Protein AF-A0A1H0PAF2-F1 (afdb_monomer_lite)

Radius of gyration: 27.68 Å; chains: 1; bounding box: 82×43×54 Å

Sequence (206 aa):
MGILNKLFGRKPPPSKRYEEGCIKCGELSFTYDEYHKEYYCNDCGWVVNEKPIGKIEITEKYCEAEAEESENTDSLVPSLGEIQEIVKAYGYCMEQEIPNPSCIADSSQLPYPKATIKAALLVALKLEEDEQMKNALKLGYISLADWQDGVGPTPYGVDTTKINLNGDIQEAVKTITDQMQGDKDWLTIAKAESEQLRQDLINAGL

Secondary structure (DSSP, 8-state):
--S-SSSS--PPPP----SSS-TTT---EEEEETTTTEEEETTT--EESSPPSSS-EEEE-------------------HHHHHHHHHHHHHHHHTT-SPTTEEEEGGGSSS-HHHHHHHHHHHHHH---HHHHHHHHHHHHHGGGEETT--SSPEE--TTT--TTS-HHHHHHHHHHHT--SS-HHHHHHHHHHHHHHHHHHTT-

Structure (mmCIF, N/CA/C/O backbone):
data_AF-A0A1H0PAF2-F1
#
_entry.id   AF-A0A1H0PAF2-F1
#
loop_
_atom_site.group_PDB
_atom_site.id
_atom_site.type_symbol
_atom_site.label_atom_id
_atom_site.label_alt_id
_atom_site.label_comp_id
_atom_site.label_asym_id
_atom_site.label_entity_id
_atom_site.label_seq_id
_atom_site.pdbx_PDB_ins_code
_atom_site.Cartn_x
_atom_site.Cartn_y
_atom_site.Cartn_z
_atom_site.occupancy
_atom_site.B_iso_or_equiv
_atom_site.auth_seq_id
_atom_site.auth_comp_id
_atom_site.auth_asym_id
_atom_site.auth_atom_id
_atom_site.pdbx_PDB_model_num
ATOM 1 N N . MET A 1 1 ? -37.051 18.461 -18.878 1.00 41.50 1 MET A N 1
ATOM 2 C CA . MET A 1 1 ? -36.931 18.808 -17.445 1.00 41.50 1 MET A CA 1
ATOM 3 C C . MET A 1 1 ? -37.287 17.570 -16.638 1.00 41.50 1 MET A C 1
ATOM 5 O O . MET A 1 1 ? -38.385 17.057 -16.804 1.00 41.50 1 MET A O 1
ATOM 9 N N . GLY A 1 2 ? -36.297 17.015 -15.934 1.00 35.34 2 GLY A N 1
ATOM 10 C CA . GLY A 1 2 ? -36.263 15.627 -15.464 1.00 35.34 2 GLY A CA 1
ATOM 11 C C . GLY A 1 2 ? -37.045 15.336 -14.179 1.00 35.34 2 GLY A C 1
ATOM 12 O O . GLY A 1 2 ? -37.300 16.204 -13.349 1.00 35.34 2 GLY A O 1
ATOM 13 N N . ILE A 1 3 ? -37.403 14.062 -14.054 1.00 46.09 3 ILE A N 1
ATOM 14 C CA . ILE A 1 3 ? -38.280 13.412 -13.078 1.00 46.09 3 ILE A CA 1
ATOM 15 C C . ILE A 1 3 ? -37.530 13.216 -11.743 1.00 46.09 3 ILE A C 1
ATOM 17 O O . ILE A 1 3 ? -37.167 12.100 -11.395 1.00 46.09 3 ILE A O 1
ATOM 21 N N . LEU A 1 4 ? -37.247 14.294 -11.000 1.00 39.81 4 LEU A N 1
ATOM 22 C CA . LEU A 1 4 ? -36.497 14.208 -9.727 1.00 39.81 4 LEU A CA 1
ATOM 23 C C . LEU A 1 4 ? -37.105 14.997 -8.551 1.00 39.81 4 LEU A C 1
ATOM 25 O O . LEU A 1 4 ? -36.432 15.230 -7.558 1.00 39.81 4 LEU A O 1
ATOM 29 N N . ASN A 1 5 ? -38.393 15.356 -8.605 1.00 36.19 5 ASN A N 1
ATOM 30 C CA . ASN A 1 5 ? -39.048 16.147 -7.544 1.00 36.19 5 ASN A CA 1
ATOM 31 C C . ASN A 1 5 ? -40.131 15.402 -6.734 1.00 36.19 5 ASN A C 1
ATOM 33 O O . ASN A 1 5 ? -41.034 16.035 -6.192 1.00 36.19 5 ASN A O 1
ATOM 37 N N . LYS A 1 6 ? -40.081 14.063 -6.628 1.00 44.75 6 LYS A N 1
ATOM 38 C CA . LYS A 1 6 ? -41.121 13.286 -5.909 1.00 44.75 6 LYS A CA 1
ATOM 39 C C . LYS A 1 6 ? -40.660 12.309 -4.816 1.00 44.75 6 LYS A C 1
ATOM 41 O O . LYS A 1 6 ? -41.520 11.632 -4.266 1.00 44.75 6 LYS A O 1
ATOM 46 N N . LEU A 1 7 ? -39.378 12.252 -4.435 1.00 43.66 7 LEU A N 1
ATOM 47 C CA . LEU A 1 7 ? -38.914 11.258 -3.442 1.00 43.66 7 LEU A CA 1
ATOM 48 C C . LEU A 1 7 ? -38.489 11.801 -2.067 1.00 43.66 7 LEU A C 1
ATOM 50 O O . LEU A 1 7 ? -38.386 11.013 -1.135 1.00 43.66 7 LEU A O 1
ATOM 54 N N . PHE A 1 8 ? -38.357 13.117 -1.870 1.00 48.88 8 PHE A N 1
ATOM 55 C CA . PHE A 1 8 ? -37.900 13.675 -0.582 1.00 48.88 8 PHE A CA 1
ATOM 56 C C . PHE A 1 8 ? -38.867 14.701 0.007 1.00 48.88 8 PHE A C 1
ATOM 58 O O . PHE A 1 8 ? -38.514 15.835 0.310 1.00 48.88 8 PHE A O 1
ATOM 65 N N . GLY A 1 9 ? -40.124 14.286 0.161 1.00 46.00 9 GLY A N 1
ATOM 66 C CA . GLY A 1 9 ? -41.187 15.102 0.743 1.00 46.00 9 GLY A CA 1
ATOM 67 C C . GLY A 1 9 ? -41.960 14.390 1.846 1.00 46.00 9 GLY A C 1
ATOM 68 O O . GLY A 1 9 ? -43.187 14.411 1.819 1.00 46.00 9 GLY A O 1
ATOM 69 N N . ARG A 1 10 ? -41.291 13.750 2.814 1.00 41.44 10 ARG A N 1
ATOM 70 C CA . ARG A 1 10 ? -41.948 13.390 4.082 1.00 41.44 10 ARG A CA 1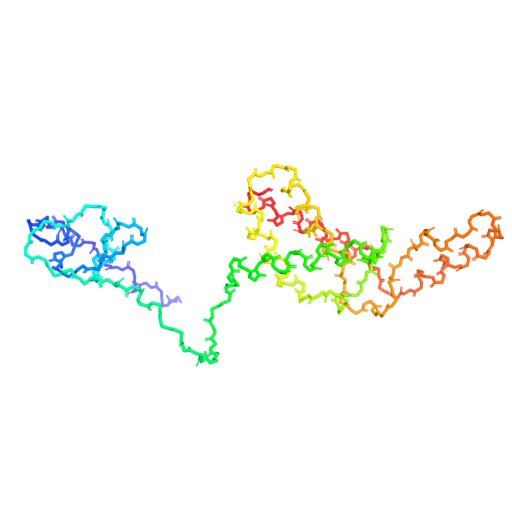
ATOM 71 C C . ARG A 1 10 ? -41.625 14.468 5.109 1.00 41.44 10 ARG A C 1
ATOM 73 O O . ARG A 1 10 ? -40.531 14.503 5.658 1.00 41.44 10 ARG A O 1
ATOM 80 N N . LYS A 1 11 ? -42.583 15.371 5.340 1.00 43.00 11 LYS A N 1
ATOM 81 C CA . LYS A 1 11 ? -42.575 16.223 6.537 1.00 43.00 11 LYS A CA 1
ATOM 82 C C . LYS A 1 11 ? -42.487 15.301 7.763 1.00 43.00 11 LYS A C 1
ATOM 84 O O . LYS A 1 11 ? -43.253 14.334 7.802 1.00 43.00 11 LYS A O 1
ATOM 89 N N . PRO A 1 12 ? -41.601 15.563 8.736 1.00 44.03 12 PRO A N 1
ATOM 90 C CA . PRO A 1 12 ? -41.589 14.788 9.966 1.00 44.03 12 PRO A CA 1
ATOM 91 C C . PRO A 1 12 ? -42.951 14.947 10.663 1.00 44.03 12 PRO A C 1
ATOM 93 O O . PRO A 1 12 ? -43.461 16.072 10.744 1.00 44.03 12 PRO A O 1
ATOM 96 N N . PRO A 1 13 ? -43.584 13.854 11.123 1.00 50.59 13 PRO A N 1
ATOM 97 C CA . PRO A 1 13 ? -44.779 13.961 11.943 1.00 50.59 13 PRO A CA 1
ATOM 98 C C . PRO A 1 13 ? -44.443 14.684 13.260 1.00 50.59 13 PRO A C 1
ATOM 100 O O . PRO A 1 13 ? -43.298 14.632 13.719 1.00 50.59 13 PRO A O 1
ATOM 103 N N . PRO A 1 14 ? -45.413 15.384 13.875 1.00 48.09 14 PRO A N 1
ATOM 104 C CA . PRO A 1 14 ? -45.197 16.058 15.149 1.00 48.09 14 PRO A CA 1
ATOM 105 C C . PRO A 1 14 ? -44.754 15.048 16.213 1.00 48.09 14 PRO A C 1
ATOM 107 O O . PRO A 1 14 ? -45.330 13.965 16.321 1.00 48.09 14 PRO A O 1
ATOM 110 N N . SER A 1 15 ? -43.724 15.416 16.981 1.00 53.12 15 SER A N 1
ATOM 111 C CA . SER A 1 15 ? -43.085 14.583 18.001 1.00 53.12 15 SER A CA 1
ATOM 112 C C . SER A 1 15 ? -44.071 14.225 19.115 1.00 53.12 15 SER A C 1
ATOM 114 O O . SER A 1 15 ? -44.194 14.942 20.112 1.00 53.12 15 SER A O 1
ATOM 116 N N . LYS A 1 16 ? -44.788 13.114 18.960 1.00 57.53 16 LYS A N 1
ATOM 117 C CA . LYS A 1 16 ? -45.421 12.453 20.095 1.00 57.53 16 LYS A CA 1
ATOM 118 C C . LYS A 1 16 ? -44.291 11.857 20.926 1.00 57.53 16 LYS A C 1
ATOM 120 O O . LYS A 1 16 ? -43.566 10.999 20.442 1.00 57.53 16 LYS A O 1
ATOM 125 N N . ARG A 1 17 ? -44.095 12.370 22.141 1.00 55.97 17 ARG A N 1
ATOM 126 C CA . ARG A 1 17 ? -43.271 11.684 23.138 1.00 55.97 17 ARG A CA 1
ATOM 127 C C . ARG A 1 17 ? -44.116 10.537 23.670 1.00 55.97 17 ARG A C 1
ATOM 129 O O . ARG A 1 17 ? -45.190 10.784 24.211 1.00 55.97 17 ARG A O 1
ATOM 136 N N . TYR A 1 18 ? -43.667 9.316 23.435 1.00 63.38 18 TYR A N 1
ATOM 137 C CA . TYR A 1 18 ? -44.298 8.122 23.976 1.00 63.38 18 TYR A CA 1
ATOM 138 C C . TYR A 1 18 ? -43.794 7.914 25.408 1.00 63.38 18 TYR A C 1
ATOM 140 O O . TYR A 1 18 ? -42.616 8.136 25.682 1.00 63.38 18 TYR A O 1
ATOM 148 N N . GLU A 1 19 ? -44.699 7.573 26.325 1.00 64.88 19 GLU A N 1
ATOM 149 C CA . GLU A 1 19 ? -44.360 7.321 27.736 1.00 64.88 19 GLU A CA 1
ATOM 150 C C . GLU A 1 19 ? -43.722 5.935 27.937 1.00 64.88 19 GLU A C 1
ATOM 152 O O . GLU A 1 19 ? -43.023 5.715 28.922 1.00 64.88 19 GLU A O 1
ATOM 157 N N . GLU A 1 20 ? -43.916 5.031 26.973 1.00 72.12 20 GLU A N 1
ATOM 158 C CA . GLU A 1 20 ? -43.334 3.691 26.920 1.00 72.12 20 GLU A CA 1
ATOM 159 C C . GLU A 1 20 ? -42.783 3.425 25.508 1.00 72.12 20 GLU A C 1
ATOM 161 O O . GLU A 1 20 ? -43.325 3.931 24.520 1.00 72.12 20 GLU A O 1
ATOM 166 N N . GLY A 1 21 ? -41.711 2.634 25.408 1.00 77.19 21 GLY A N 1
ATOM 167 C CA . GLY A 1 21 ? -41.104 2.267 24.124 1.00 77.19 21 GLY A CA 1
ATOM 168 C C . GLY A 1 21 ? -40.128 3.297 23.559 1.00 77.19 21 GLY A C 1
ATOM 169 O O . GLY A 1 21 ? -39.559 4.133 24.263 1.00 77.19 21 GLY A O 1
ATOM 170 N N . CYS A 1 22 ? -39.887 3.221 22.253 1.00 80.62 22 CYS A N 1
ATOM 171 C CA . CYS A 1 22 ? -38.972 4.115 21.562 1.00 80.62 22 CYS A CA 1
ATOM 172 C C . CYS A 1 22 ? -39.504 5.549 21.532 1.00 80.62 22 CYS A C 1
ATOM 174 O O . CYS A 1 22 ? -40.560 5.828 20.972 1.00 80.62 22 CYS A O 1
ATOM 176 N N . ILE A 1 23 ? -38.718 6.504 22.035 1.00 81.12 23 ILE A N 1
ATOM 177 C CA . ILE A 1 23 ? -39.113 7.922 22.066 1.00 81.12 23 ILE A CA 1
ATOM 178 C C . ILE A 1 23 ? -39.348 8.475 20.650 1.00 81.12 23 ILE A C 1
ATOM 180 O O . ILE A 1 23 ? -40.117 9.421 20.474 1.00 81.12 23 ILE A O 1
ATOM 184 N N . LYS A 1 24 ? -38.699 7.894 19.631 1.00 79.19 24 LYS A N 1
ATOM 185 C CA . LYS A 1 24 ? -38.816 8.348 18.241 1.00 79.19 24 LYS A CA 1
ATOM 186 C C . LYS A 1 24 ? -40.014 7.763 17.498 1.00 79.19 24 LYS A C 1
ATOM 188 O O . LYS A 1 24 ? -40.682 8.514 16.790 1.00 79.19 24 LYS A O 1
ATOM 193 N N . CYS A 1 25 ? -40.277 6.464 17.624 1.00 81.38 25 CYS A N 1
ATOM 194 C CA . CYS A 1 25 ? -41.321 5.792 16.838 1.00 81.38 25 CYS A CA 1
ATOM 195 C C . CYS A 1 25 ? -42.423 5.119 17.668 1.00 81.38 25 CYS A C 1
ATOM 197 O O . CYS A 1 25 ? -43.462 4.786 17.110 1.00 81.38 25 CYS A O 1
ATOM 199 N N . GLY A 1 26 ? -42.246 4.986 18.982 1.00 80.31 26 GLY A N 1
ATOM 200 C CA . GLY A 1 26 ? -43.191 4.326 19.889 1.00 80.31 26 GLY A CA 1
ATOM 201 C C . GLY A 1 26 ? -43.090 2.800 19.901 1.00 80.31 26 GLY A C 1
ATOM 202 O O . GLY A 1 26 ? -43.867 2.152 20.591 1.00 80.31 26 GLY A O 1
ATOM 203 N N . GLU A 1 27 ? -42.146 2.228 19.153 1.00 83.62 27 GLU A N 1
ATOM 204 C CA . GLU A 1 27 ? -41.940 0.783 19.070 1.00 83.62 27 GLU A CA 1
ATOM 205 C C . GLU A 1 27 ? -41.490 0.198 20.416 1.00 83.62 27 GLU A C 1
ATOM 207 O O . GLU A 1 27 ? -40.671 0.794 21.122 1.00 83.62 27 GLU A O 1
ATOM 212 N N . LEU A 1 28 ? -42.021 -0.974 20.766 1.00 84.62 28 LEU A N 1
ATOM 213 C CA . LEU A 1 28 ? -41.732 -1.656 22.031 1.00 84.62 28 LEU A CA 1
ATOM 214 C C . LEU A 1 28 ? -40.631 -2.713 21.897 1.00 84.62 28 LEU A C 1
ATOM 216 O O . LEU A 1 28 ? -40.194 -3.255 22.908 1.00 84.62 28 LEU A O 1
ATOM 220 N N . SER A 1 29 ? -40.181 -3.003 20.677 1.00 84.19 29 SER A N 1
ATOM 221 C CA . SER A 1 29 ? -39.148 -3.997 20.409 1.00 84.19 29 SER A CA 1
ATOM 222 C C . SER A 1 29 ? -37.752 -3.376 20.316 1.00 84.19 29 SER A C 1
ATOM 224 O O . SER A 1 29 ? -37.488 -2.434 19.556 1.00 84.19 29 SER A O 1
ATOM 226 N N . PHE A 1 30 ? -36.844 -3.926 21.115 1.00 88.00 30 PHE A N 1
ATOM 227 C CA . PHE A 1 30 ? -35.449 -3.520 21.173 1.00 88.00 30 PHE A CA 1
ATOM 228 C C . PHE A 1 30 ? -34.527 -4.734 21.089 1.00 88.00 30 PHE A C 1
ATOM 230 O O . PHE A 1 30 ? -34.842 -5.818 21.579 1.00 88.00 30 PHE A O 1
ATOM 237 N N . THR A 1 31 ? -33.355 -4.533 20.503 1.00 87.00 31 THR A N 1
ATOM 238 C CA . THR A 1 31 ? -32.243 -5.482 20.582 1.00 87.00 31 THR A CA 1
ATOM 239 C C . THR A 1 31 ? -31.197 -4.913 21.523 1.00 87.00 31 THR A C 1
ATOM 241 O O . THR A 1 31 ? -30.836 -3.742 21.393 1.00 87.00 31 THR A O 1
ATOM 244 N N . TYR A 1 32 ? -30.731 -5.716 22.476 1.00 87.12 32 TYR A N 1
ATOM 245 C CA . TYR A 1 32 ? -29.593 -5.350 23.315 1.00 87.12 32 TYR A CA 1
ATOM 246 C C . TYR A 1 3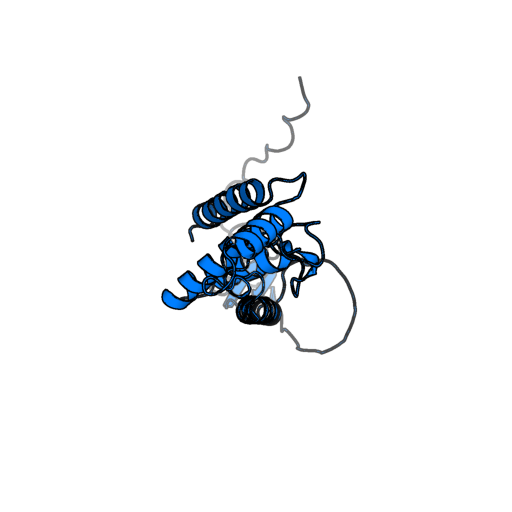2 ? -28.307 -5.897 22.697 1.00 87.12 32 TYR A C 1
ATOM 248 O O . TYR A 1 32 ? -28.212 -7.096 22.427 1.00 87.12 32 TYR A O 1
ATOM 256 N N . ASP A 1 33 ? -27.340 -5.013 22.468 1.00 80.94 33 ASP A N 1
ATOM 257 C CA . ASP A 1 33 ? -25.976 -5.377 22.101 1.00 80.94 33 ASP A CA 1
ATOM 258 C C . ASP A 1 33 ? -25.124 -5.402 23.368 1.00 80.94 33 ASP A C 1
ATOM 260 O O . ASP A 1 33 ? -24.837 -4.365 23.973 1.00 80.94 33 ASP A O 1
ATOM 264 N N . GLU A 1 34 ? -24.715 -6.601 23.770 1.00 75.00 34 GLU A N 1
ATOM 265 C CA . GLU A 1 34 ? -23.860 -6.800 24.935 1.00 75.00 34 GLU A CA 1
ATOM 266 C C . GLU A 1 34 ? -22.451 -6.216 24.734 1.00 75.00 34 GLU A C 1
ATOM 268 O O . GLU A 1 34 ? -21.845 -5.732 25.693 1.00 75.00 34 GLU A O 1
ATOM 273 N N . TYR A 1 35 ? -21.945 -6.193 23.496 1.00 74.00 35 TYR A N 1
ATOM 274 C CA . TYR A 1 35 ? -20.605 -5.704 23.171 1.00 74.00 35 TYR A CA 1
ATOM 275 C C . TYR A 1 35 ? -20.503 -4.189 23.371 1.00 74.00 35 TYR A C 1
ATOM 277 O O . TYR A 1 35 ? -19.578 -3.706 24.027 1.00 74.00 35 TYR A O 1
ATOM 285 N N . HIS A 1 36 ? -21.483 -3.437 22.866 1.00 79.62 36 HIS A N 1
ATOM 286 C CA . HIS A 1 36 ? -21.532 -1.979 23.035 1.00 79.62 36 HIS A CA 1
ATOM 287 C C . HIS A 1 36 ? -22.260 -1.544 24.314 1.00 79.62 36 HIS A C 1
ATOM 289 O O . HIS A 1 36 ? -22.117 -0.401 24.745 1.00 79.62 36 HIS A O 1
ATOM 295 N N . LYS A 1 37 ? -22.986 -2.460 24.967 1.00 85.00 37 LYS A N 1
ATOM 296 C CA . LYS A 1 37 ? -23.885 -2.193 26.100 1.00 85.00 37 LYS A CA 1
ATOM 297 C C . LYS A 1 37 ? -24.980 -1.180 25.753 1.00 85.00 37 LYS A C 1
ATOM 299 O O . LYS A 1 37 ? -25.347 -0.347 26.582 1.00 85.00 37 LYS A O 1
ATOM 304 N N . GLU A 1 38 ? -25.525 -1.282 24.545 1.00 90.38 38 GLU A N 1
ATOM 305 C CA . GLU A 1 38 ? -26.519 -0.358 23.991 1.00 90.38 38 GLU A CA 1
ATOM 306 C C . GLU A 1 38 ? -27.796 -1.097 23.564 1.00 90.38 38 GLU A C 1
ATOM 308 O O . GLU A 1 38 ? -27.773 -2.280 23.223 1.00 90.38 38 GLU A O 1
ATOM 313 N N . TYR A 1 39 ? -28.929 -0.393 23.571 1.00 88.50 39 TYR A N 1
ATOM 314 C CA . TYR A 1 39 ? -30.218 -0.884 23.085 1.00 88.50 39 TYR A CA 1
ATOM 315 C C . TYR A 1 39 ? -30.586 -0.182 21.783 1.00 88.50 39 TYR A C 1
ATOM 317 O O . TYR A 1 39 ? -30.577 1.048 21.711 1.00 88.50 39 TYR A O 1
ATOM 325 N N . TYR A 1 40 ? -31.006 -0.959 20.790 1.00 89.88 40 TYR A N 1
ATOM 326 C CA . TYR A 1 40 ? -31.420 -0.476 19.477 1.00 89.88 40 TYR A CA 1
ATOM 327 C C . TYR A 1 40 ? -32.904 -0.732 19.296 1.00 89.88 40 TYR A C 1
ATOM 329 O O . TYR A 1 40 ? -33.367 -1.857 19.453 1.00 89.88 40 TYR A O 1
ATOM 337 N N . CYS A 1 41 ? -33.657 0.302 18.943 1.00 87.62 41 CYS A N 1
ATOM 338 C CA . CYS A 1 41 ? -35.039 0.133 18.518 1.00 87.62 41 CYS A CA 1
ATOM 339 C C . CYS A 1 41 ? -35.078 -0.592 17.165 1.00 87.62 41 CYS A C 1
ATOM 341 O O . CYS A 1 41 ? -34.498 -0.102 16.194 1.00 87.62 41 CYS A O 1
ATOM 343 N N . ASN A 1 42 ? -35.806 -1.707 17.084 1.00 85.38 42 ASN A N 1
ATOM 344 C CA . ASN A 1 42 ? -35.833 -2.553 15.886 1.00 85.38 42 ASN A CA 1
ATOM 345 C C . ASN A 1 42 ? -36.545 -1.910 14.681 1.00 85.38 42 ASN A C 1
ATOM 347 O O . ASN A 1 42 ? -36.329 -2.335 13.551 1.00 85.38 42 ASN A O 1
ATOM 351 N N . ASP A 1 43 ? -37.367 -0.880 14.903 1.00 85.00 43 ASP A N 1
ATOM 352 C CA . ASP A 1 43 ? -38.077 -0.168 13.832 1.00 85.00 43 ASP A CA 1
ATOM 353 C C . ASP A 1 43 ? -37.273 1.022 13.282 1.00 85.00 43 ASP A C 1
ATOM 355 O O . ASP A 1 43 ? -37.020 1.122 12.083 1.00 85.00 43 ASP A O 1
ATOM 359 N N . CYS A 1 44 ? -36.831 1.935 14.154 1.00 83.06 44 CYS A N 1
ATOM 360 C CA . CYS A 1 44 ? -36.207 3.191 13.714 1.00 83.06 44 CYS A CA 1
ATOM 361 C C . CYS A 1 44 ? -34.689 3.271 13.929 1.00 83.06 44 CYS A C 1
ATOM 363 O O . CYS A 1 44 ? -34.089 4.303 13.616 1.00 83.06 44 CYS A O 1
ATOM 365 N N . GLY A 1 45 ? -34.072 2.230 14.497 1.00 83.62 45 GLY A N 1
ATOM 366 C CA . GLY A 1 45 ? -32.631 2.176 14.759 1.00 83.62 45 GLY A CA 1
ATOM 367 C C . GLY A 1 45 ? -32.150 3.168 15.820 1.00 83.62 45 GLY A C 1
ATOM 368 O O . GLY A 1 45 ? -30.970 3.505 15.867 1.00 83.62 45 GLY A O 1
ATOM 369 N N . TRP A 1 46 ? -33.053 3.706 16.644 1.00 83.75 46 TRP A N 1
ATOM 370 C CA . TRP A 1 46 ? -32.664 4.616 17.717 1.00 83.75 46 TRP A CA 1
ATOM 371 C C . TRP A 1 46 ? -31.887 3.875 18.803 1.00 83.75 46 TRP A C 1
ATOM 373 O O . TRP A 1 46 ? -32.351 2.844 19.284 1.00 83.75 46 TRP A O 1
ATOM 383 N N . VAL A 1 47 ? -30.738 4.440 19.178 1.00 86.25 47 VAL A N 1
ATOM 384 C CA . VAL A 1 47 ? -29.800 3.862 20.142 1.00 86.25 47 VAL A CA 1
ATOM 385 C C . VAL A 1 47 ? -29.924 4.567 21.484 1.00 86.25 47 VAL A C 1
ATOM 387 O O . VAL A 1 47 ? -29.970 5.802 21.535 1.00 86.25 47 VAL A O 1
ATOM 390 N N . VAL A 1 48 ? -29.964 3.785 22.559 1.00 86.12 48 VAL A N 1
ATOM 391 C CA . VAL A 1 48 ? -29.897 4.275 23.937 1.00 86.12 48 VAL A CA 1
ATOM 392 C C . VAL A 1 48 ? -28.985 3.406 24.786 1.00 86.12 48 VAL A C 1
ATOM 394 O O . VAL A 1 48 ? -28.959 2.189 24.648 1.00 86.12 48 VAL A O 1
ATOM 397 N N . ASN A 1 49 ? -28.279 4.042 25.715 1.00 85.44 49 ASN A N 1
ATOM 398 C CA . ASN A 1 49 ? -27.309 3.364 26.582 1.00 85.44 49 ASN A CA 1
ATOM 399 C C . ASN A 1 49 ? -27.955 2.870 27.885 1.00 85.44 49 ASN A C 1
ATOM 401 O O . ASN A 1 49 ? -27.349 2.143 28.665 1.00 85.44 49 ASN A O 1
ATOM 405 N N . GLU A 1 50 ? -29.198 3.279 28.131 1.00 83.62 50 GLU A N 1
ATOM 406 C CA . GLU A 1 50 ? -29.997 2.862 29.273 1.00 83.62 50 GLU A CA 1
ATOM 407 C C . GLU A 1 50 ? -31.183 2.039 28.783 1.00 83.62 50 GLU A C 1
ATOM 409 O O . GLU A 1 50 ? -31.740 2.307 27.717 1.00 83.62 50 GLU A O 1
ATOM 414 N N . LYS A 1 51 ? -31.584 1.044 29.578 1.00 83.25 51 LYS A N 1
ATOM 415 C CA . LYS A 1 51 ? -32.730 0.194 29.257 1.00 83.25 51 LYS A CA 1
ATOM 416 C C . LYS A 1 51 ? -33.976 1.069 29.053 1.00 83.25 51 LYS A C 1
ATOM 418 O O . LYS A 1 51 ? -34.336 1.802 29.978 1.00 83.25 51 LYS A O 1
ATOM 423 N N . PRO A 1 52 ? -34.647 1.001 27.889 1.00 81.25 52 PRO A N 1
ATOM 424 C CA . PRO A 1 52 ? -35.820 1.825 27.651 1.00 81.25 52 PRO A CA 1
ATOM 425 C C . PRO A 1 52 ? -36.943 1.496 28.646 1.00 81.25 52 PRO A C 1
ATOM 427 O O . PRO A 1 52 ? -37.095 0.363 29.110 1.00 81.25 52 PRO A O 1
ATOM 430 N N . ILE A 1 53 ? -37.713 2.519 29.012 1.00 72.75 53 ILE A N 1
ATOM 431 C CA . ILE A 1 53 ? -38.749 2.434 30.045 1.00 72.75 53 ILE A CA 1
ATOM 432 C C . ILE A 1 53 ? -40.039 1.863 29.432 1.00 72.75 53 ILE A C 1
ATOM 434 O O . ILE A 1 53 ? -40.422 2.228 28.318 1.00 72.75 53 ILE A O 1
ATOM 438 N N . GLY A 1 54 ? -40.724 0.985 30.172 1.00 70.81 54 GLY A N 1
ATOM 439 C CA . GLY A 1 54 ? -42.039 0.440 29.809 1.00 70.81 54 GLY A CA 1
ATOM 440 C C . GLY A 1 54 ? -42.056 -1.079 29.624 1.00 70.81 54 GLY A C 1
ATOM 441 O O . GLY A 1 54 ? -41.080 -1.775 29.912 1.00 70.81 54 GLY A O 1
ATOM 442 N N . LYS A 1 55 ? -43.192 -1.609 29.154 1.00 74.00 55 LYS A N 1
ATOM 443 C CA . LYS A 1 55 ? -43.346 -3.029 28.791 1.00 74.00 55 LYS A CA 1
ATOM 444 C C . LYS A 1 55 ? -42.761 -3.279 27.402 1.00 74.00 55 LYS A C 1
ATOM 446 O O . LYS A 1 55 ? -43.494 -3.387 26.425 1.00 74.00 55 LYS A O 1
ATOM 451 N N . ILE A 1 56 ? -41.437 -3.315 27.333 1.00 74.62 56 ILE A N 1
ATOM 452 C CA . ILE A 1 56 ? -40.688 -3.537 26.095 1.00 74.62 56 ILE A CA 1
ATOM 453 C C . ILE A 1 56 ? -40.215 -4.986 25.977 1.00 74.62 56 ILE A C 1
ATOM 455 O O . ILE A 1 56 ? -39.918 -5.641 26.979 1.00 74.62 56 ILE A O 1
ATOM 459 N N . GLU A 1 57 ? -40.117 -5.466 24.744 1.00 80.12 57 GLU A N 1
ATOM 460 C CA . GLU A 1 57 ? -39.527 -6.758 24.409 1.00 80.12 57 GLU A CA 1
ATOM 461 C C . GLU A 1 57 ? -38.065 -6.532 24.029 1.00 80.12 57 GLU A C 1
ATOM 463 O O . GLU A 1 57 ? -37.768 -5.842 23.053 1.00 80.12 57 GLU A O 1
ATOM 468 N N . ILE A 1 58 ? -37.148 -7.084 24.824 1.00 77.12 58 ILE A N 1
ATOM 469 C CA . ILE A 1 58 ? -35.713 -7.029 24.546 1.00 77.12 58 ILE A CA 1
ATOM 470 C C . ILE A 1 58 ? -35.280 -8.408 24.085 1.00 77.12 58 ILE A C 1
ATOM 472 O O . ILE A 1 58 ? -35.416 -9.379 24.827 1.00 77.12 58 ILE A O 1
ATOM 476 N N . THR A 1 59 ? -34.749 -8.479 22.870 1.00 80.50 59 THR A N 1
ATOM 477 C CA . THR A 1 59 ? -34.056 -9.677 22.397 1.00 80.50 59 THR A CA 1
ATOM 478 C C . THR A 1 59 ? -32.574 -9.509 22.704 1.00 80.50 59 THR A C 1
ATOM 480 O O . THR A 1 59 ? -31.928 -8.591 22.193 1.00 80.50 59 THR A O 1
ATOM 483 N N . GLU A 1 60 ? -32.049 -10.356 23.583 1.00 71.12 60 GLU A N 1
ATOM 484 C CA . GLU A 1 60 ? -30.618 -10.431 23.866 1.00 71.12 60 GLU A CA 1
ATOM 485 C C . GLU A 1 60 ? -29.966 -11.248 22.754 1.00 71.12 60 GLU A C 1
ATOM 487 O O . GLU A 1 60 ? -30.284 -12.423 22.553 1.00 71.12 60 GLU A O 1
ATOM 492 N N . LYS A 1 61 ? -29.090 -10.609 21.976 1.00 63.41 61 LYS A N 1
ATOM 493 C CA . LYS A 1 61 ? -28.328 -11.309 20.947 1.00 63.41 61 LYS A CA 1
ATOM 494 C C . LYS A 1 61 ? -27.081 -11.899 21.597 1.00 63.41 61 LYS A C 1
ATOM 496 O O . LYS A 1 61 ? -26.023 -11.280 21.588 1.00 63.41 61 LYS A O 1
ATOM 501 N N . TYR A 1 62 ? -27.222 -13.092 22.165 1.00 47.62 62 TYR A N 1
ATOM 502 C CA . TYR A 1 62 ? -26.075 -13.875 22.610 1.00 47.62 62 TYR A CA 1
ATOM 503 C C . TYR A 1 62 ? -25.312 -14.381 21.385 1.00 47.62 62 TYR A C 1
ATOM 505 O O . TYR A 1 62 ? -25.844 -15.129 20.565 1.00 47.62 62 TYR A O 1
ATOM 513 N N . CYS A 1 63 ? -24.067 -13.934 21.236 1.00 40.66 63 CYS A N 1
ATOM 514 C CA . CYS A 1 63 ? -23.135 -14.498 20.269 1.00 40.66 63 CYS A CA 1
ATOM 515 C C . CYS A 1 63 ? -22.663 -15.856 20.801 1.00 40.66 63 CYS A C 1
ATOM 517 O O . CYS A 1 63 ? -21.639 -15.942 21.477 1.00 40.66 63 CYS A O 1
ATOM 519 N N . GLU A 1 64 ? -23.425 -16.914 20.534 1.00 40.84 64 GLU A N 1
ATOM 520 C CA . GLU A 1 64 ? -22.924 -18.276 20.697 1.00 40.84 64 GLU A CA 1
ATOM 521 C C . GLU A 1 64 ? -21.829 -18.503 19.650 1.00 40.84 64 GLU A C 1
ATOM 523 O O . GLU A 1 64 ? -22.050 -18.441 18.440 1.00 40.84 64 GLU A O 1
ATOM 528 N N . ALA A 1 65 ? -20.606 -18.672 20.148 1.00 45.94 65 ALA A N 1
ATOM 529 C CA . ALA A 1 65 ? -19.461 -19.094 19.368 1.00 45.94 65 ALA A CA 1
ATOM 530 C C . ALA A 1 65 ? -19.645 -20.570 19.001 1.00 45.94 65 ALA A C 1
ATOM 532 O O . ALA A 1 65 ? -19.181 -21.452 19.720 1.00 45.94 65 ALA A O 1
ATOM 533 N N . GLU A 1 66 ? -20.321 -20.835 17.889 1.00 45.31 66 GLU A N 1
ATOM 534 C CA . GLU A 1 66 ? -20.305 -22.150 17.259 1.00 45.31 66 GLU A CA 1
ATOM 535 C C . GLU A 1 66 ? -19.522 -22.079 15.951 1.00 45.31 66 GLU A C 1
ATOM 537 O O . GLU A 1 66 ? -19.821 -21.324 15.026 1.00 45.31 66 GLU A O 1
ATOM 542 N N . ALA A 1 67 ? -18.434 -22.844 15.954 1.00 47.34 67 ALA A N 1
ATOM 543 C CA . ALA A 1 67 ? -17.581 -23.103 14.821 1.00 47.34 67 ALA A CA 1
ATOM 544 C C . ALA A 1 67 ? -18.319 -24.015 13.842 1.00 47.34 67 ALA A C 1
ATOM 546 O O . ALA A 1 67 ? -18.421 -25.209 14.100 1.00 47.34 67 ALA A O 1
ATOM 547 N N . GLU A 1 68 ? -18.755 -23.479 12.707 1.00 44.66 68 GLU A N 1
ATOM 548 C CA . GLU A 1 68 ? -18.998 -24.282 11.512 1.00 44.66 68 GLU A CA 1
ATOM 549 C C . GLU A 1 68 ? -18.477 -23.546 10.275 1.00 44.66 68 GLU A C 1
ATOM 551 O O . GLU A 1 68 ? -18.858 -22.417 9.959 1.00 44.66 68 GLU A O 1
ATOM 556 N N . GLU A 1 69 ? -17.542 -24.220 9.609 1.00 55.25 69 GLU A N 1
ATOM 557 C CA . GLU A 1 69 ? -17.025 -23.912 8.285 1.00 55.25 69 GLU A CA 1
ATOM 558 C C . GLU A 1 69 ? -18.184 -23.770 7.290 1.00 55.25 69 GLU A C 1
ATOM 560 O O . GLU A 1 69 ? -18.921 -24.722 7.041 1.00 55.25 69 GLU A O 1
ATOM 565 N N . SER A 1 70 ? -18.320 -22.611 6.649 1.00 43.31 70 SER A N 1
ATOM 566 C CA . SER A 1 70 ? -18.898 -22.568 5.306 1.00 43.31 70 SER A CA 1
ATOM 567 C C . SER A 1 70 ? -18.371 -21.378 4.512 1.00 43.31 70 SER A C 1
ATOM 569 O O . SER A 1 70 ? -18.209 -20.262 5.002 1.00 43.31 70 SER A O 1
ATOM 571 N N . GLU A 1 71 ? -18.021 -21.700 3.276 1.00 46.47 71 GLU A N 1
ATOM 572 C CA . GLU A 1 71 ? -17.327 -20.894 2.290 1.00 46.47 71 GLU A CA 1
ATOM 573 C C . GLU A 1 71 ? -18.229 -19.800 1.683 1.00 46.47 71 GLU A C 1
ATOM 575 O O . GLU A 1 71 ? -19.373 -20.076 1.334 1.00 46.47 71 GLU A O 1
ATOM 580 N N . ASN A 1 72 ? -17.632 -18.621 1.429 1.00 47.00 72 ASN A N 1
ATOM 581 C CA . ASN A 1 72 ? -17.991 -17.595 0.422 1.00 47.00 72 ASN A CA 1
ATOM 582 C C . ASN A 1 72 ? -19.379 -16.912 0.506 1.00 47.00 72 ASN A C 1
ATOM 584 O O . ASN A 1 72 ? -20.416 -17.552 0.534 1.00 47.00 72 ASN A O 1
ATOM 588 N N . THR A 1 73 ? -19.544 -15.590 0.389 1.00 44.62 73 THR A N 1
ATOM 589 C CA . THR A 1 73 ? -18.698 -14.498 -0.132 1.00 44.62 73 THR A CA 1
ATOM 590 C C . THR A 1 73 ? -19.331 -13.165 0.296 1.00 44.62 73 THR A C 1
ATOM 592 O O . THR A 1 73 ? -20.548 -13.087 0.441 1.00 44.62 73 THR A O 1
ATOM 595 N N . ASP A 1 74 ? -18.504 -12.118 0.313 1.00 45.91 74 ASP A N 1
ATOM 596 C CA . ASP A 1 74 ? -18.858 -10.690 0.225 1.00 45.91 74 ASP A CA 1
ATOM 597 C C . ASP A 1 74 ? -19.009 -9.912 1.544 1.00 45.91 74 ASP A C 1
ATOM 599 O O . ASP A 1 74 ? -20.038 -9.317 1.858 1.00 45.91 74 ASP A O 1
ATOM 603 N N . SER A 1 75 ? -17.911 -9.842 2.301 1.00 42.78 75 SER A N 1
ATOM 604 C CA . SER A 1 75 ? -17.617 -8.644 3.087 1.00 42.78 75 SER A CA 1
ATOM 605 C C . SER A 1 75 ? -16.124 -8.340 2.986 1.00 42.78 75 SER A C 1
ATOM 607 O O . SER A 1 75 ? -15.279 -9.047 3.523 1.00 42.78 75 SER A O 1
ATOM 609 N N . LEU A 1 76 ? -15.812 -7.303 2.211 1.00 57.44 76 LEU A N 1
ATOM 610 C CA . LEU A 1 76 ? -14.485 -6.850 1.770 1.00 57.44 76 LEU A CA 1
ATOM 611 C C . LEU A 1 76 ? -13.608 -6.247 2.887 1.00 57.44 76 LEU A C 1
ATOM 613 O O . LEU A 1 76 ? -12.756 -5.398 2.619 1.00 57.44 76 LEU A O 1
ATOM 617 N N . VAL A 1 77 ? -13.822 -6.638 4.143 1.00 57.66 77 VAL A N 1
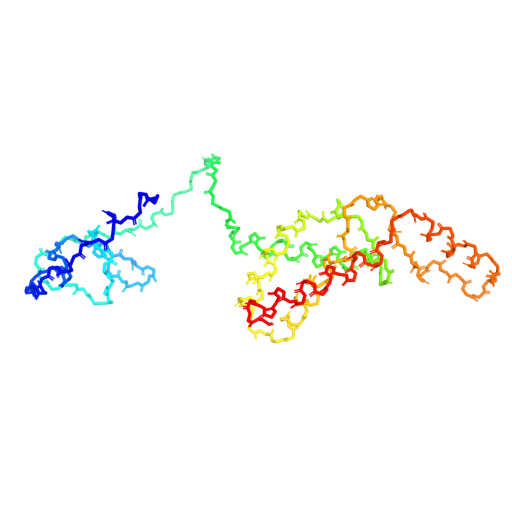ATOM 618 C CA . VAL A 1 77 ? -13.065 -6.116 5.283 1.00 57.66 77 VAL A CA 1
ATOM 619 C C . VAL A 1 77 ? -12.303 -7.271 5.929 1.00 57.66 77 VAL A C 1
ATOM 621 O O . VAL A 1 77 ? -12.924 -8.061 6.640 1.00 57.66 77 VAL A O 1
ATOM 624 N N . PRO A 1 78 ? -10.984 -7.393 5.682 1.00 67.00 78 PRO A N 1
ATOM 625 C CA . PRO A 1 78 ? -10.165 -8.379 6.371 1.00 67.00 78 PRO A CA 1
ATOM 626 C C . PRO A 1 78 ? -10.240 -8.146 7.883 1.00 67.00 78 PRO A C 1
ATOM 628 O O . PRO A 1 78 ? -10.251 -7.006 8.360 1.00 67.00 78 PRO A O 1
ATOM 631 N N . SER A 1 79 ? -10.311 -9.234 8.637 1.00 85.88 79 SER A N 1
ATOM 632 C CA . SER A 1 79 ? -10.231 -9.236 10.092 1.00 85.88 79 SER A CA 1
ATOM 633 C C . SER A 1 79 ? -8.918 -8.610 10.574 1.00 85.88 79 SER A C 1
ATOM 635 O O . SER A 1 79 ? -7.931 -8.513 9.841 1.00 85.88 79 SER A O 1
ATOM 637 N N . LEU A 1 80 ? -8.871 -8.201 11.846 1.00 85.06 80 LEU A N 1
ATOM 638 C CA . LEU A 1 80 ? -7.657 -7.615 12.421 1.00 85.06 80 LEU A CA 1
ATOM 639 C C . LEU A 1 80 ? -6.452 -8.571 12.347 1.00 85.06 80 LEU A C 1
ATOM 641 O O . LEU A 1 80 ? -5.331 -8.118 12.121 1.00 85.06 80 LEU A O 1
ATOM 645 N N . GLY A 1 81 ? -6.689 -9.878 12.502 1.00 87.25 81 GLY A N 1
ATOM 646 C CA . GLY A 1 81 ? -5.656 -10.903 12.346 1.00 87.25 81 GLY A CA 1
ATOM 647 C C . GLY A 1 81 ? -5.081 -10.917 10.929 1.00 87.25 81 GLY A C 1
ATOM 648 O O . GLY A 1 81 ? -3.870 -10.798 10.760 1.00 87.25 81 GLY A O 1
ATOM 649 N N . GLU A 1 82 ? -5.946 -10.938 9.915 1.00 90.19 82 GLU A N 1
ATOM 650 C CA . GLU A 1 82 ? -5.535 -10.911 8.505 1.00 90.19 82 GLU A CA 1
ATOM 651 C C . GLU A 1 82 ? -4.785 -9.620 8.150 1.00 90.19 82 GLU A C 1
ATOM 653 O O . GLU A 1 82 ? -3.772 -9.658 7.455 1.00 90.19 82 GLU A O 1
ATOM 658 N N . ILE A 1 83 ? -5.217 -8.468 8.673 1.00 92.06 83 ILE A N 1
ATOM 659 C CA . ILE A 1 83 ? -4.509 -7.193 8.479 1.00 92.06 83 ILE A CA 1
ATOM 660 C C . ILE A 1 83 ? -3.082 -7.280 9.024 1.00 92.06 83 ILE A C 1
ATOM 662 O O . ILE A 1 83 ? -2.137 -6.878 8.343 1.00 92.06 83 ILE A O 1
ATOM 666 N N . GLN A 1 84 ? -2.908 -7.818 10.233 1.00 91.75 84 GLN A N 1
ATOM 667 C CA . GLN A 1 84 ? -1.582 -7.986 10.825 1.00 91.75 84 GLN A CA 1
ATOM 668 C C . GLN A 1 84 ? -0.710 -8.940 10.006 1.00 91.75 84 GLN A C 1
ATOM 670 O O . GLN A 1 84 ? 0.481 -8.678 9.847 1.00 91.75 84 GLN A O 1
ATOM 675 N N . GLU A 1 85 ? -1.277 -10.024 9.479 1.00 94.75 85 GLU A N 1
ATOM 676 C CA . GLU A 1 85 ? -0.560 -10.966 8.617 1.00 94.75 85 GLU A CA 1
ATOM 677 C C . GLU A 1 85 ? -0.112 -10.316 7.306 1.00 94.75 85 GLU A C 1
ATOM 679 O O . GLU A 1 85 ? 1.055 -10.442 6.931 1.00 94.75 85 GLU A O 1
ATOM 684 N N . ILE A 1 86 ? -0.993 -9.556 6.650 1.00 94.88 86 ILE A N 1
ATOM 685 C CA . ILE A 1 86 ? -0.680 -8.835 5.409 1.00 94.88 86 ILE A CA 1
ATOM 686 C C . ILE A 1 86 ? 0.439 -7.816 5.643 1.00 94.88 86 ILE A C 1
ATOM 688 O O . ILE A 1 86 ? 1.413 -7.785 4.888 1.00 94.88 86 ILE A O 1
ATOM 692 N N . VAL A 1 87 ? 0.331 -6.999 6.696 1.00 94.56 87 VAL A N 1
ATOM 693 C CA . VAL A 1 87 ? 1.334 -5.971 7.016 1.00 94.56 87 VAL A CA 1
ATOM 694 C C . VAL A 1 87 ? 2.682 -6.604 7.361 1.00 94.56 87 VAL A C 1
ATOM 696 O O . VAL A 1 87 ? 3.708 -6.139 6.871 1.00 94.56 87 VAL A O 1
ATOM 699 N N . LYS A 1 88 ? 2.699 -7.692 8.143 1.00 93.69 88 LYS A N 1
ATOM 700 C CA . LYS A 1 88 ? 3.936 -8.420 8.476 1.00 93.69 88 LYS A CA 1
ATOM 701 C C . LYS A 1 88 ? 4.582 -9.048 7.246 1.00 93.69 88 LYS A C 1
ATOM 703 O O . LYS A 1 88 ? 5.790 -8.925 7.075 1.00 93.69 88 LYS A O 1
ATOM 708 N N . ALA A 1 89 ? 3.796 -9.697 6.388 1.00 93.81 89 ALA A N 1
ATOM 709 C CA . ALA A 1 89 ? 4.308 -10.299 5.162 1.00 93.81 89 ALA A CA 1
ATOM 710 C C . ALA A 1 89 ? 4.905 -9.241 4.227 1.00 93.81 89 ALA A C 1
ATOM 712 O O . ALA A 1 89 ? 5.968 -9.456 3.648 1.00 93.81 89 ALA A O 1
ATOM 713 N N . TYR A 1 90 ? 4.250 -8.083 4.109 1.00 94.25 90 TYR A N 1
ATOM 714 C CA . TYR A 1 90 ? 4.777 -6.967 3.335 1.00 94.25 90 TYR A CA 1
ATOM 715 C C . TYR A 1 90 ? 6.055 -6.384 3.951 1.00 94.25 90 TYR A C 1
ATOM 717 O O . TYR A 1 90 ? 7.031 -6.191 3.234 1.00 94.25 90 TYR A O 1
ATOM 725 N N . GLY A 1 91 ? 6.093 -6.180 5.272 1.00 91.94 91 GLY A N 1
ATOM 726 C CA . GLY A 1 91 ? 7.305 -5.742 5.970 1.00 91.94 91 GLY A CA 1
ATOM 727 C C . GLY A 1 91 ? 8.480 -6.692 5.730 1.00 91.94 91 GLY A C 1
ATOM 728 O O . GLY A 1 91 ? 9.561 -6.250 5.355 1.00 91.94 91 GLY A O 1
ATOM 729 N N . TYR A 1 92 ? 8.241 -8.003 5.822 1.00 90.44 92 TYR A N 1
ATOM 730 C CA . TYR A 1 92 ? 9.249 -9.013 5.498 1.00 90.44 92 TYR A CA 1
ATOM 731 C C . TYR A 1 92 ? 9.709 -8.926 4.037 1.00 90.44 92 TYR A C 1
ATOM 733 O O . TYR A 1 92 ? 10.901 -9.003 3.763 1.00 90.44 92 TYR A O 1
ATOM 741 N N . CYS A 1 93 ? 8.788 -8.717 3.094 1.00 88.94 93 CYS A N 1
ATOM 742 C CA . CYS A 1 93 ? 9.119 -8.534 1.681 1.00 88.94 93 CYS A CA 1
ATOM 743 C C . CYS A 1 93 ? 10.061 -7.335 1.461 1.00 88.94 93 CYS A C 1
ATOM 745 O O . CYS A 1 93 ? 11.050 -7.469 0.744 1.00 88.94 93 CYS A O 1
ATOM 747 N N . MET A 1 94 ? 9.816 -6.215 2.148 1.00 86.06 94 MET A N 1
ATOM 748 C CA . MET A 1 94 ? 10.686 -5.034 2.097 1.00 86.06 94 MET A CA 1
ATOM 749 C C . MET A 1 94 ? 12.066 -5.271 2.732 1.00 86.06 94 MET A C 1
ATOM 751 O O . MET A 1 94 ? 13.059 -4.709 2.274 1.00 86.06 94 MET A O 1
ATOM 755 N N . GLU A 1 95 ? 12.147 -6.087 3.786 1.00 84.88 95 GLU A N 1
ATOM 756 C CA . GLU A 1 95 ? 13.411 -6.420 4.459 1.00 84.88 95 GLU A CA 1
ATOM 757 C C . GLU A 1 95 ? 14.298 -7.367 3.636 1.00 84.88 95 GLU A C 1
ATOM 759 O O . GLU A 1 95 ? 15.519 -7.317 3.761 1.00 84.88 95 GLU A O 1
ATOM 764 N N . GLN A 1 96 ? 13.711 -8.206 2.774 1.00 77.56 96 GLN A N 1
ATOM 765 C CA . GLN A 1 96 ? 14.424 -9.178 1.930 1.00 77.56 96 GLN A CA 1
ATOM 766 C C . GLN A 1 96 ? 15.031 -8.566 0.645 1.00 77.56 96 GLN A C 1
ATOM 768 O O . GLN A 1 96 ? 15.268 -9.281 -0.326 1.00 77.56 96 GLN A O 1
ATOM 773 N N . GLU A 1 97 ? 15.323 -7.261 0.647 1.00 62.16 97 GLU A N 1
ATOM 774 C CA . GLU A 1 97 ? 16.063 -6.533 -0.406 1.00 62.16 97 GLU A CA 1
ATOM 775 C C . GLU A 1 97 ? 15.313 -6.298 -1.737 1.00 62.16 97 GLU A C 1
ATOM 777 O O . GLU A 1 97 ? 15.932 -6.006 -2.763 1.00 62.16 97 GLU A O 1
ATOM 782 N N . ILE A 1 98 ? 13.973 -6.371 -1.763 1.00 62.56 98 ILE A N 1
ATOM 783 C CA . ILE A 1 98 ? 13.189 -6.028 -2.963 1.00 62.56 98 ILE A CA 1
ATOM 784 C C . ILE A 1 98 ? 12.055 -5.044 -2.624 1.00 62.56 98 ILE A C 1
ATOM 786 O O . ILE A 1 98 ? 11.261 -5.325 -1.729 1.00 62.56 98 ILE A O 1
ATOM 790 N N . PRO A 1 99 ? 11.926 -3.929 -3.372 1.00 62.34 99 PRO A N 1
ATOM 791 C CA . PRO A 1 99 ? 12.923 -3.366 -4.278 1.00 62.34 99 PRO A CA 1
ATOM 792 C C . PRO A 1 99 ? 14.102 -2.776 -3.494 1.00 62.34 99 PRO A C 1
ATOM 794 O O . PRO A 1 99 ? 13.920 -2.112 -2.473 1.00 62.34 99 PRO A O 1
ATOM 797 N N . ASN A 1 100 ? 15.320 -2.958 -4.014 1.00 69.38 100 ASN A N 1
ATOM 798 C CA . ASN A 1 100 ? 16.481 -2.220 -3.524 1.00 69.38 100 ASN A CA 1
ATOM 799 C C . ASN A 1 100 ? 16.213 -0.708 -3.572 1.00 69.38 100 ASN A C 1
ATOM 801 O O . ASN A 1 100 ? 15.502 -0.242 -4.468 1.00 69.38 100 ASN A O 1
ATOM 805 N N . PRO A 1 101 ? 16.802 0.090 -2.662 1.00 65.31 101 PRO A N 1
ATOM 806 C CA . PRO A 1 101 ? 16.665 1.538 -2.712 1.00 65.31 101 PRO A CA 1
ATOM 807 C C . PRO A 1 101 ? 17.032 2.056 -4.108 1.00 65.31 101 PRO A C 1
ATOM 809 O O . PRO A 1 101 ? 18.140 1.816 -4.586 1.00 65.31 101 PRO A O 1
ATOM 812 N N . SER A 1 102 ? 16.129 2.807 -4.744 1.00 69.31 102 SER A N 1
ATOM 813 C CA . SER A 1 102 ? 16.246 3.305 -6.134 1.00 69.31 102 SER A CA 1
ATOM 814 C C . SER A 1 102 ? 15.917 2.301 -7.250 1.00 69.31 102 SER A C 1
ATOM 816 O O . SER A 1 102 ? 16.176 2.593 -8.421 1.00 69.31 102 SER A O 1
ATOM 818 N N . CYS A 1 103 ? 15.340 1.148 -6.917 1.00 81.81 103 CYS A N 1
ATOM 819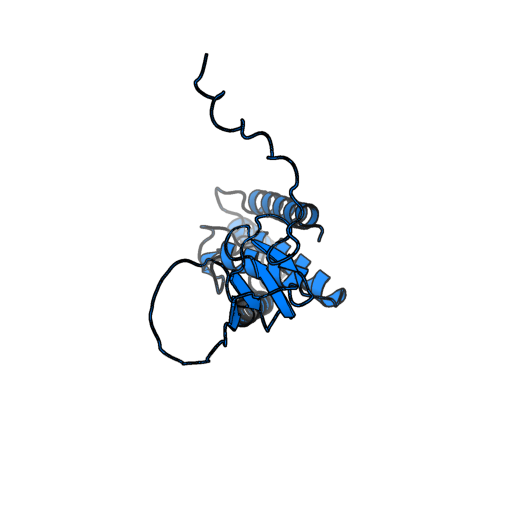 C CA . CYS A 1 103 ? 14.793 0.197 -7.880 1.00 81.81 103 CYS A CA 1
ATOM 820 C C . CYS A 1 103 ? 13.263 0.185 -7.831 1.00 81.81 103 CYS A C 1
ATOM 822 O O . CYS A 1 103 ? 12.646 0.535 -6.831 1.00 81.81 103 CYS A O 1
ATOM 824 N N . ILE A 1 104 ? 12.667 -0.252 -8.931 1.00 87.31 104 ILE A N 1
ATOM 825 C CA . ILE A 1 104 ? 11.239 -0.466 -9.098 1.00 87.31 104 ILE A CA 1
ATOM 826 C C . ILE A 1 104 ? 11.060 -1.947 -9.399 1.00 87.31 104 ILE A C 1
ATOM 828 O O . ILE A 1 104 ? 11.627 -2.460 -10.363 1.00 87.31 104 ILE A O 1
ATOM 832 N N . ALA A 1 105 ? 10.309 -2.645 -8.561 1.00 90.06 105 ALA A N 1
ATOM 833 C CA . ALA A 1 105 ? 10.021 -4.063 -8.713 1.00 90.06 105 ALA A CA 1
ATOM 834 C C . ALA A 1 105 ? 8.648 -4.276 -9.350 1.00 90.06 105 ALA A C 1
ATOM 836 O O . ALA A 1 105 ? 7.808 -3.376 -9.395 1.00 90.06 105 ALA A O 1
ATOM 837 N N . ASP A 1 106 ? 8.416 -5.488 -9.844 1.00 91.12 106 ASP A N 1
ATOM 838 C CA . ASP A 1 106 ? 7.104 -5.856 -10.357 1.00 91.12 106 ASP A CA 1
ATOM 839 C C . ASP A 1 106 ? 6.141 -6.184 -9.216 1.00 91.12 106 ASP A C 1
ATOM 841 O O . ASP A 1 106 ? 6.494 -6.902 -8.280 1.00 91.12 106 ASP A O 1
ATOM 845 N N . SER A 1 107 ? 4.911 -5.684 -9.301 1.00 92.75 107 SER A N 1
ATOM 846 C CA . SER A 1 107 ? 3.875 -5.906 -8.286 1.00 92.75 107 SER A CA 1
ATOM 847 C C . SER A 1 107 ? 3.532 -7.384 -8.064 1.00 92.75 107 SER A C 1
ATOM 849 O O . SER A 1 107 ? 3.076 -7.737 -6.978 1.00 92.75 107 SER A O 1
ATOM 851 N N . SER A 1 108 ? 3.776 -8.266 -9.042 1.00 90.56 108 SER A N 1
ATOM 852 C CA . SER A 1 108 ? 3.573 -9.716 -8.900 1.00 90.56 108 SER A CA 1
ATOM 853 C C . SER A 1 108 ? 4.515 -10.375 -7.891 1.00 90.56 108 SER A C 1
ATOM 855 O O . SER A 1 108 ? 4.273 -11.509 -7.485 1.00 90.56 108 SER A O 1
ATOM 857 N N . GLN A 1 109 ? 5.573 -9.675 -7.476 1.00 89.12 109 GLN A N 1
ATOM 858 C CA . GLN A 1 109 ? 6.513 -10.134 -6.454 1.00 89.12 109 GLN A CA 1
ATOM 859 C C . GLN A 1 109 ? 6.060 -9.777 -5.027 1.00 89.12 109 GLN A C 1
ATOM 861 O O . GLN A 1 109 ? 6.688 -10.211 -4.062 1.00 89.12 109 GLN A O 1
ATOM 866 N N . LEU A 1 110 ? 4.969 -9.016 -4.874 1.00 91.88 110 LEU A N 1
ATOM 867 C CA . LEU A 1 110 ? 4.372 -8.742 -3.571 1.00 91.88 110 LEU A CA 1
ATOM 868 C C . LEU A 1 110 ? 3.719 -10.007 -2.983 1.00 91.88 110 LEU A C 1
ATOM 870 O O . LEU A 1 110 ? 3.131 -10.802 -3.718 1.00 91.88 110 LEU A O 1
ATOM 874 N N . PRO A 1 111 ? 3.716 -10.164 -1.647 1.00 92.56 111 PRO A N 1
ATOM 875 C CA . PRO A 1 111 ? 3.070 -11.301 -0.986 1.00 92.56 111 PRO A CA 1
ATOM 876 C C . PRO A 1 111 ? 1.540 -11.291 -1.128 1.00 92.56 111 PRO A C 1
ATOM 878 O O . PRO A 1 111 ? 0.895 -12.326 -0.990 1.00 92.56 111 PRO A O 1
ATOM 881 N N . TYR A 1 112 ? 0.963 -10.120 -1.400 1.00 93.38 112 TYR A N 1
ATOM 882 C CA . TYR A 1 112 ? -0.467 -9.901 -1.587 1.00 93.38 112 TYR A CA 1
ATOM 883 C C . TYR A 1 112 ? -0.697 -8.863 -2.690 1.00 93.38 112 TYR A C 1
ATOM 885 O O . TYR A 1 112 ? 0.198 -8.060 -2.970 1.00 93.38 112 TYR A O 1
ATOM 893 N N . PRO A 1 113 ? -1.904 -8.797 -3.285 1.00 94.12 113 PRO A N 1
ATOM 894 C CA . PRO A 1 113 ? -2.234 -7.742 -4.232 1.00 94.12 113 PRO A CA 1
ATOM 895 C C . PRO A 1 113 ? -1.993 -6.353 -3.631 1.00 94.12 113 PRO A C 1
ATOM 897 O O . PRO A 1 113 ? -2.376 -6.079 -2.491 1.00 94.12 113 PRO A O 1
ATOM 900 N N . LYS A 1 114 ? -1.417 -5.445 -4.423 1.00 93.50 114 LYS A N 1
ATOM 901 C CA . LYS A 1 114 ? -1.063 -4.083 -3.991 1.00 93.50 114 LYS A CA 1
ATOM 902 C C . LYS A 1 114 ? -2.224 -3.346 -3.312 1.00 93.50 114 LYS A C 1
ATOM 904 O O . LYS A 1 114 ? -2.038 -2.717 -2.274 1.00 93.50 114 LYS A O 1
ATOM 909 N N . ALA A 1 115 ? -3.436 -3.465 -3.859 1.00 92.94 115 ALA A N 1
ATOM 910 C CA . ALA A 1 115 ? -4.644 -2.868 -3.285 1.00 92.94 115 ALA A CA 1
ATOM 911 C C . ALA A 1 115 ? -4.986 -3.427 -1.889 1.00 92.94 115 ALA A C 1
ATOM 913 O O . ALA A 1 115 ? -5.390 -2.670 -1.007 1.00 92.94 115 ALA A O 1
ATOM 914 N N . THR A 1 116 ? -4.775 -4.728 -1.673 1.00 93.44 116 THR A N 1
ATOM 915 C CA . THR A 1 116 ? -4.982 -5.401 -0.383 1.00 93.44 116 THR A CA 1
ATOM 916 C C . THR A 1 116 ? -3.985 -4.903 0.660 1.00 93.44 116 THR A C 1
ATOM 918 O O . THR A 1 116 ? -4.384 -4.542 1.766 1.00 93.44 116 THR A O 1
ATOM 921 N N . ILE A 1 117 ? -2.702 -4.794 0.296 1.00 95.00 117 ILE A N 1
ATOM 922 C CA . ILE A 1 117 ? -1.659 -4.253 1.183 1.00 95.00 117 ILE A CA 1
ATOM 923 C C . ILE A 1 117 ? -1.958 -2.791 1.529 1.00 95.00 117 ILE A C 1
ATOM 925 O O . ILE A 1 117 ? -1.902 -2.404 2.695 1.00 95.00 117 ILE A O 1
ATOM 929 N N . LYS A 1 118 ? -2.348 -1.988 0.531 1.00 94.56 118 LYS A N 1
ATOM 930 C CA . LYS A 1 118 ? -2.746 -0.585 0.707 1.00 94.56 118 LYS A CA 1
ATOM 931 C C . LYS A 1 118 ? -3.870 -0.447 1.740 1.00 94.56 118 LYS A C 1
ATOM 933 O O . LYS A 1 118 ? -3.766 0.366 2.657 1.00 94.56 118 LYS A O 1
ATOM 938 N N . ALA A 1 119 ? -4.925 -1.253 1.620 1.00 93.00 119 ALA A N 1
ATOM 939 C CA . ALA A 1 119 ? -6.043 -1.244 2.560 1.00 93.00 119 ALA A CA 1
ATOM 940 C C . ALA A 1 119 ? -5.615 -1.674 3.974 1.00 93.00 119 ALA A C 1
ATOM 942 O O . ALA A 1 119 ? -5.942 -0.988 4.942 1.00 93.00 119 ALA A O 1
ATOM 943 N N . ALA A 1 120 ? -4.838 -2.756 4.091 1.00 94.00 120 ALA A N 1
ATOM 944 C CA . ALA A 1 120 ? -4.344 -3.255 5.373 1.00 94.00 120 ALA A CA 1
ATOM 945 C C . ALA A 1 120 ? -3.470 -2.217 6.099 1.00 94.00 120 ALA A C 1
ATOM 947 O O . ALA A 1 120 ? -3.683 -1.953 7.282 1.00 94.00 120 ALA A O 1
ATOM 948 N N . LEU A 1 121 ? -2.550 -1.560 5.384 1.00 95.25 121 LEU A N 1
ATOM 949 C CA . LEU A 1 121 ? -1.699 -0.503 5.936 1.00 95.25 121 LEU A CA 1
ATOM 950 C C . LEU A 1 121 ? -2.506 0.710 6.411 1.00 95.25 121 LEU A C 1
ATOM 952 O O . LEU A 1 121 ? -2.204 1.252 7.469 1.00 95.25 121 LEU A O 1
ATOM 956 N N . LEU A 1 122 ? -3.550 1.126 5.683 1.00 93.88 122 LEU A N 1
ATOM 957 C CA . LEU A 1 122 ? -4.416 2.229 6.124 1.00 93.88 122 LEU A CA 1
ATOM 958 C C . LEU A 1 122 ? -5.182 1.895 7.402 1.00 93.88 122 LEU A C 1
ATOM 960 O O . LEU A 1 122 ? -5.364 2.772 8.245 1.00 93.88 122 LEU A O 1
ATOM 964 N N . VAL A 1 123 ? -5.654 0.655 7.549 1.00 93.12 123 VAL A N 1
ATOM 965 C CA . VAL A 1 123 ? -6.318 0.234 8.788 1.00 93.12 123 VAL A CA 1
ATOM 966 C C . VAL A 1 123 ? -5.305 0.161 9.927 1.00 93.12 123 VAL A C 1
ATOM 968 O O . VAL A 1 123 ? -5.562 0.728 10.985 1.00 93.12 123 VAL A O 1
ATOM 971 N N . ALA A 1 124 ? -4.133 -0.438 9.698 1.00 92.81 124 ALA A N 1
ATOM 972 C CA . ALA A 1 124 ? -3.060 -0.486 10.689 1.00 92.81 124 ALA A CA 1
ATOM 973 C C . ALA A 1 124 ? -2.649 0.922 11.155 1.00 92.81 124 ALA A C 1
ATOM 975 O O . ALA A 1 124 ? -2.568 1.166 12.351 1.00 92.81 124 ALA A O 1
ATOM 976 N N . LEU A 1 125 ? -2.502 1.881 10.235 1.00 94.62 125 LEU A N 1
ATOM 977 C CA . LEU A 1 125 ? -2.176 3.277 10.548 1.00 94.62 125 LEU A CA 1
ATOM 978 C C . LEU A 1 125 ? -3.211 3.979 11.434 1.00 94.62 125 LEU A C 1
ATOM 980 O O . LEU A 1 125 ? -2.846 4.853 12.217 1.00 94.62 125 LEU A O 1
ATOM 984 N N . LYS A 1 126 ? -4.494 3.630 11.296 1.00 92.06 126 LYS A N 1
ATOM 985 C CA . LYS A 1 126 ? -5.579 4.202 12.110 1.00 92.06 126 LYS A CA 1
ATOM 986 C C . LYS A 1 126 ? -5.660 3.597 13.507 1.00 92.06 126 LYS A C 1
ATOM 988 O O . LYS A 1 126 ? -6.197 4.242 14.400 1.00 92.06 126 LYS A O 1
ATOM 993 N N . LEU A 1 127 ? -5.202 2.357 13.658 1.00 90.88 127 LEU A N 1
ATOM 994 C CA . LEU A 1 127 ? -5.236 1.617 14.918 1.00 90.88 127 LEU A CA 1
ATOM 995 C C . LEU A 1 127 ? -3.948 1.768 15.725 1.00 90.88 127 LEU A C 1
ATOM 997 O O . LEU A 1 127 ? -3.973 1.585 16.936 1.00 90.88 127 LEU A O 1
ATOM 1001 N N . GLU A 1 128 ? -2.835 2.072 15.062 1.00 92.81 128 GLU A N 1
ATOM 1002 C CA . GLU A 1 128 ? -1.553 2.270 15.720 1.00 92.81 128 GLU A CA 1
ATOM 1003 C C . GLU A 1 128 ? -1.576 3.545 16.570 1.00 92.81 128 GLU A C 1
ATOM 1005 O O . GLU A 1 128 ? -2.102 4.578 16.154 1.00 92.81 128 GLU A O 1
ATOM 1010 N N . GLU A 1 129 ? -0.984 3.487 17.758 1.00 90.12 129 GLU A N 1
ATOM 1011 C CA . GLU A 1 129 ? -0.846 4.631 18.665 1.00 90.12 129 GLU A CA 1
ATOM 1012 C C . GLU A 1 129 ? 0.609 5.096 18.750 1.00 90.12 129 GLU A C 1
ATOM 1014 O O . GLU A 1 129 ? 0.860 6.288 18.940 1.00 90.12 129 GLU A O 1
ATOM 1019 N N . ASP A 1 130 ? 1.566 4.184 18.550 1.00 93.94 130 ASP A N 1
ATOM 1020 C CA . ASP A 1 130 ? 2.989 4.492 18.590 1.00 93.94 130 ASP A CA 1
ATOM 1021 C C . ASP A 1 130 ? 3.421 5.304 17.360 1.00 93.94 130 ASP A C 1
ATOM 1023 O O . ASP A 1 130 ? 3.348 4.859 16.213 1.00 93.94 130 ASP A O 1
ATOM 1027 N N . GLU A 1 131 ? 3.904 6.525 17.591 1.00 91.19 131 GLU A N 1
ATOM 1028 C CA . GLU A 1 131 ? 4.284 7.444 16.512 1.00 91.19 131 GLU A CA 1
ATOM 1029 C C . GLU A 1 131 ? 5.482 6.942 15.693 1.00 91.19 131 GLU A C 1
ATOM 1031 O O . GLU A 1 131 ? 5.580 7.223 14.495 1.00 91.19 131 GLU A O 1
ATOM 1036 N N . GLN A 1 132 ? 6.397 6.179 16.298 1.00 90.69 132 GLN A N 1
ATOM 1037 C CA . GLN A 1 132 ? 7.516 5.595 15.562 1.00 90.69 132 GLN A CA 1
ATOM 1038 C C . GLN A 1 132 ? 7.012 4.525 14.583 1.00 90.69 132 GLN A C 1
ATOM 1040 O O . GLN A 1 132 ? 7.382 4.551 13.405 1.00 90.69 132 GLN A O 1
ATOM 1045 N N . MET A 1 133 ? 6.121 3.644 15.033 1.00 90.25 133 MET A N 1
ATOM 1046 C CA . MET A 1 133 ? 5.498 2.616 14.207 1.00 90.25 133 MET A CA 1
ATOM 1047 C C . MET A 1 133 ? 4.586 3.220 13.136 1.00 90.25 133 MET A C 1
ATOM 1049 O O . MET A 1 133 ? 4.668 2.823 11.974 1.00 90.25 133 MET A O 1
ATOM 1053 N N . LYS A 1 134 ? 3.800 4.257 13.454 1.00 92.50 134 LYS A N 1
ATOM 1054 C CA . LYS A 1 134 ? 3.030 5.003 12.443 1.00 92.50 134 LYS A CA 1
ATOM 1055 C C . LYS A 1 134 ? 3.917 5.552 11.339 1.00 92.50 134 LYS A C 1
ATOM 1057 O O . LYS A 1 134 ? 3.572 5.437 10.167 1.00 92.50 134 LYS A O 1
ATOM 1062 N N . ASN A 1 135 ? 5.053 6.155 11.685 1.00 90.44 135 ASN A N 1
ATOM 1063 C CA . ASN A 1 135 ? 5.975 6.681 10.682 1.00 90.44 135 ASN A CA 1
ATOM 1064 C C . ASN A 1 135 ? 6.555 5.563 9.807 1.00 90.44 135 ASN A C 1
ATOM 1066 O O . ASN A 1 135 ? 6.627 5.729 8.590 1.00 90.44 135 ASN A O 1
ATOM 1070 N N . ALA A 1 136 ? 6.890 4.410 10.393 1.00 91.25 136 ALA A N 1
ATOM 1071 C CA . ALA A 1 136 ? 7.316 3.237 9.632 1.00 91.25 136 ALA A CA 1
ATOM 1072 C C . ALA A 1 136 ? 6.219 2.749 8.667 1.00 91.25 136 ALA A C 1
ATOM 1074 O O . ALA A 1 136 ? 6.486 2.533 7.486 1.00 91.25 136 ALA A O 1
ATOM 1075 N N . LEU A 1 137 ? 4.968 2.666 9.127 1.00 94.38 137 LEU A N 1
ATOM 1076 C CA . LEU A 1 137 ? 3.821 2.276 8.304 1.00 94.38 137 LEU A CA 1
ATOM 1077 C C . LEU A 1 137 ? 3.530 3.288 7.182 1.00 94.38 137 LEU A C 1
ATOM 1079 O O . LEU A 1 137 ? 3.231 2.881 6.061 1.00 94.38 137 LEU A O 1
ATOM 1083 N N . LYS A 1 138 ? 3.663 4.599 7.438 1.00 93.69 138 LYS A N 1
ATOM 1084 C CA . LYS A 1 138 ? 3.534 5.653 6.412 1.00 93.69 138 LYS A CA 1
ATOM 1085 C C . LYS A 1 138 ? 4.599 5.507 5.333 1.00 93.69 138 LYS A C 1
ATOM 1087 O O . LYS A 1 138 ? 4.285 5.604 4.148 1.00 93.69 138 LYS A O 1
ATOM 1092 N N . LEU A 1 139 ? 5.848 5.264 5.735 1.00 91.50 139 LEU A N 1
ATOM 1093 C CA . LEU A 1 139 ? 6.940 5.011 4.798 1.00 91.50 139 LEU A CA 1
ATOM 1094 C C . LEU A 1 139 ? 6.655 3.758 3.966 1.00 91.50 139 LEU A C 1
ATOM 1096 O O . LEU A 1 139 ? 6.679 3.844 2.744 1.00 91.50 139 LEU A O 1
ATOM 1100 N N . GLY A 1 140 ? 6.277 2.647 4.605 1.00 92.69 140 GLY A N 1
ATOM 1101 C CA . GLY A 1 140 ? 5.913 1.409 3.911 1.00 92.69 140 GLY A CA 1
ATOM 1102 C C . GLY A 1 140 ? 4.754 1.590 2.927 1.00 92.69 140 GLY A C 1
ATOM 1103 O O . GLY A 1 140 ? 4.794 1.053 1.820 1.00 92.69 140 GLY A O 1
ATOM 1104 N N . TYR A 1 141 ? 3.755 2.397 3.292 1.00 95.94 141 TYR A N 1
ATOM 1105 C CA . TYR A 1 141 ? 2.639 2.746 2.418 1.00 95.94 141 TYR A CA 1
ATOM 1106 C C . TYR A 1 141 ? 3.096 3.522 1.183 1.00 95.94 141 TYR A C 1
ATOM 1108 O O . TYR A 1 141 ? 2.697 3.185 0.074 1.00 95.94 141 TYR A O 1
ATOM 1116 N N . ILE A 1 142 ? 3.957 4.528 1.349 1.00 93.94 142 ILE A N 1
ATOM 1117 C CA . ILE A 1 142 ? 4.497 5.312 0.229 1.00 93.94 142 ILE A CA 1
ATOM 1118 C C . ILE A 1 142 ? 5.403 4.448 -0.661 1.00 93.94 142 ILE A C 1
ATOM 1120 O O . ILE A 1 142 ? 5.350 4.585 -1.884 1.00 93.94 142 ILE A O 1
ATOM 1124 N N . SER A 1 143 ? 6.180 3.534 -0.073 1.00 92.25 143 SER A N 1
ATOM 1125 C CA . SER A 1 143 ? 7.042 2.583 -0.790 1.00 92.25 143 SER A CA 1
ATOM 1126 C C . SER A 1 143 ? 6.276 1.598 -1.673 1.00 92.25 143 SER A C 1
ATOM 1128 O O . SER A 1 143 ? 6.876 0.981 -2.547 1.00 92.25 143 SER A O 1
ATOM 1130 N N . LEU A 1 144 ? 4.944 1.493 -1.551 1.00 94.56 144 LEU A N 1
ATOM 1131 C CA . LEU A 1 144 ? 4.146 0.754 -2.534 1.00 94.56 144 LEU A CA 1
ATOM 1132 C C . LEU A 1 144 ? 4.307 1.324 -3.951 1.00 94.56 144 LEU A C 1
ATOM 1134 O O . LEU A 1 144 ? 4.147 0.589 -4.922 1.00 94.56 144 LEU A O 1
ATOM 1138 N N . ALA A 1 145 ? 4.649 2.605 -4.097 1.00 93.50 145 ALA A N 1
ATOM 1139 C CA . ALA A 1 145 ? 4.935 3.208 -5.395 1.00 93.50 145 ALA A CA 1
ATOM 1140 C C . ALA A 1 145 ? 6.134 2.575 -6.122 1.00 93.50 145 ALA A C 1
ATOM 1142 O O . ALA A 1 145 ? 6.211 2.653 -7.345 1.00 93.50 145 ALA A O 1
ATOM 1143 N N . ASP A 1 146 ? 7.031 1.901 -5.407 1.00 91.75 146 ASP A N 1
ATOM 1144 C CA . ASP A 1 146 ? 8.180 1.226 -6.012 1.00 91.75 146 ASP A CA 1
ATOM 1145 C C . ASP A 1 146 ? 7.799 -0.147 -6.607 1.00 91.75 146 ASP A C 1
ATOM 1147 O O . ASP A 1 146 ? 8.624 -0.805 -7.233 1.00 91.75 146 ASP A O 1
ATOM 1151 N N . TRP A 1 147 ? 6.537 -0.573 -6.469 1.00 93.00 147 TRP A N 1
ATOM 1152 C CA . TRP A 1 147 ? 6.003 -1.813 -7.036 1.00 93.00 147 TRP A CA 1
ATOM 1153 C C . TRP A 1 147 ? 5.047 -1.508 -8.190 1.00 93.00 147 TRP A C 1
ATOM 1155 O O . TRP A 1 147 ? 3.935 -1.024 -7.970 1.00 93.00 147 TRP A O 1
ATOM 1165 N N . GLN A 1 148 ? 5.455 -1.787 -9.425 1.00 93.38 148 GLN A N 1
ATOM 1166 C CA . GLN A 1 148 ? 4.718 -1.412 -10.635 1.00 93.38 148 GLN A CA 1
ATOM 1167 C C . GLN A 1 148 ? 4.276 -2.634 -11.445 1.00 93.38 148 GLN A C 1
ATOM 1169 O O . GLN A 1 148 ? 4.968 -3.646 -11.501 1.00 93.38 148 GLN A O 1
ATOM 1174 N N . ASP A 1 149 ? 3.118 -2.545 -12.099 1.00 91.81 149 ASP A N 1
ATOM 1175 C CA . ASP A 1 149 ? 2.591 -3.644 -12.913 1.00 91.81 149 ASP A CA 1
ATOM 1176 C C . ASP A 1 149 ? 3.331 -3.753 -14.254 1.00 91.81 149 ASP A C 1
ATOM 1178 O O . ASP A 1 149 ? 3.308 -2.820 -15.063 1.00 91.81 149 ASP A O 1
ATOM 1182 N N . GLY A 1 150 ? 3.905 -4.919 -14.553 1.00 87.81 150 GLY A N 1
ATOM 1183 C CA . GLY A 1 150 ? 4.507 -5.205 -15.857 1.00 87.81 150 GLY A CA 1
ATOM 1184 C C . GLY A 1 150 ? 5.942 -4.701 -16.014 1.00 87.81 150 GLY A C 1
ATOM 1185 O O . GLY A 1 150 ? 6.381 -4.476 -17.143 1.00 87.81 150 GLY A O 1
ATOM 1186 N N . VAL A 1 151 ? 6.661 -4.527 -14.904 1.00 87.62 151 VAL A N 1
ATOM 1187 C CA . VAL A 1 151 ? 8.122 -4.336 -14.885 1.00 87.62 151 VAL A CA 1
ATOM 1188 C C . VAL A 1 151 ? 8.827 -5.645 -15.245 1.00 87.62 151 VAL A C 1
ATOM 1190 O O . VAL A 1 151 ? 9.835 -5.635 -15.950 1.00 87.62 151 VAL A O 1
ATOM 1193 N N . GLY A 1 152 ? 8.259 -6.779 -14.828 1.00 84.81 152 GLY A N 1
ATOM 1194 C CA . GLY A 1 152 ? 8.816 -8.111 -15.033 1.00 84.81 152 GLY A CA 1
ATOM 1195 C C . GLY A 1 152 ? 9.687 -8.619 -13.872 1.00 84.81 152 GLY A C 1
ATOM 1196 O O . GLY A 1 152 ? 9.791 -7.999 -12.817 1.00 84.81 152 GLY A O 1
ATOM 1197 N N . PRO A 1 153 ? 10.320 -9.792 -14.029 1.00 81.56 153 PRO A N 1
ATOM 1198 C CA . PRO A 1 153 ? 11.014 -10.463 -12.926 1.00 81.56 153 PRO A CA 1
ATOM 1199 C C . PRO A 1 153 ? 12.283 -9.733 -12.464 1.00 81.56 153 PRO A C 1
ATOM 1201 O O . PRO A 1 153 ? 12.723 -9.928 -11.334 1.00 81.56 153 PRO A O 1
ATOM 1204 N N . THR A 1 154 ? 12.874 -8.899 -13.321 1.00 81.00 154 THR A N 1
ATOM 1205 C CA . THR A 1 154 ? 14.075 -8.123 -13.000 1.00 81.00 154 THR A CA 1
ATOM 1206 C C . THR A 1 154 ? 13.666 -6.704 -12.610 1.00 81.00 154 THR A C 1
ATOM 1208 O O . THR A 1 154 ? 13.049 -6.030 -13.435 1.00 81.00 154 THR A O 1
ATOM 1211 N N . PRO A 1 155 ? 14.016 -6.223 -11.402 1.00 81.56 155 PRO A N 1
ATOM 1212 C CA . PRO A 1 155 ? 13.743 -4.847 -11.008 1.00 81.56 155 PRO A CA 1
ATOM 1213 C C . PRO A 1 155 ? 14.360 -3.838 -11.984 1.00 81.56 155 PRO A C 1
ATOM 1215 O O . PRO A 1 155 ? 15.495 -4.008 -12.436 1.00 81.56 155 PRO A O 1
ATOM 1218 N N . TYR A 1 156 ? 13.615 -2.779 -12.286 1.00 79.81 156 TYR A N 1
ATOM 1219 C CA . TYR A 1 156 ? 14.071 -1.648 -13.083 1.00 79.81 156 TYR A CA 1
ATOM 1220 C C . TYR A 1 156 ? 14.781 -0.626 -12.195 1.00 79.81 156 TYR A C 1
ATOM 1222 O O . TYR A 1 156 ? 14.251 -0.229 -11.162 1.00 79.81 156 TYR A O 1
ATOM 1230 N N . GLY A 1 157 ? 15.946 -0.140 -12.613 1.00 75.81 157 GLY A N 1
ATOM 1231 C CA . GLY A 1 157 ? 16.698 0.874 -11.878 1.00 75.81 157 GLY A CA 1
ATOM 1232 C C . GLY A 1 157 ? 18.119 0.440 -11.560 1.00 75.81 157 GLY A C 1
ATOM 1233 O O . GLY A 1 157 ? 18.614 -0.573 -12.052 1.00 75.81 157 GLY A O 1
ATOM 1234 N N . VAL A 1 158 ? 18.792 1.267 -10.765 1.00 67.88 158 VAL A N 1
ATOM 1235 C CA . VAL A 1 158 ? 20.217 1.109 -10.490 1.00 67.88 158 VAL A CA 1
ATOM 1236 C C . VAL A 1 158 ? 20.393 0.365 -9.179 1.00 67.88 158 VAL A C 1
ATOM 1238 O O . VAL A 1 158 ? 20.265 0.936 -8.096 1.00 67.88 158 VAL A O 1
ATOM 1241 N N . ASP A 1 159 ? 20.738 -0.912 -9.287 1.00 66.25 159 ASP A N 1
ATOM 1242 C CA . ASP A 1 159 ? 21.116 -1.709 -8.129 1.00 66.25 159 ASP A CA 1
ATOM 1243 C C . ASP A 1 159 ? 22.550 -1.364 -7.706 1.00 66.25 159 ASP A C 1
ATOM 1245 O O . ASP A 1 159 ? 23.530 -1.939 -8.189 1.00 66.25 159 ASP A O 1
ATOM 1249 N N . THR A 1 160 ? 22.681 -0.390 -6.806 1.00 62.03 160 THR A N 1
ATOM 1250 C CA . THR A 1 160 ? 23.984 0.108 -6.340 1.00 62.03 160 THR A CA 1
ATOM 1251 C C . THR A 1 160 ? 24.806 -0.947 -5.599 1.00 62.03 160 THR A C 1
ATOM 1253 O O . THR A 1 160 ? 26.026 -0.812 -5.529 1.00 62.03 160 THR A O 1
ATOM 1256 N N . THR A 1 161 ? 24.185 -2.034 -5.126 1.00 64.69 161 THR A N 1
ATOM 1257 C CA . THR A 1 161 ? 24.892 -3.166 -4.501 1.00 64.69 161 THR A CA 1
ATOM 1258 C C . THR A 1 161 ? 25.660 -4.013 -5.520 1.00 64.69 161 THR A C 1
ATOM 1260 O O . THR A 1 161 ? 26.666 -4.636 -5.181 1.00 64.69 161 THR A O 1
ATOM 1263 N N . LYS A 1 162 ? 25.230 -3.997 -6.789 1.00 63.6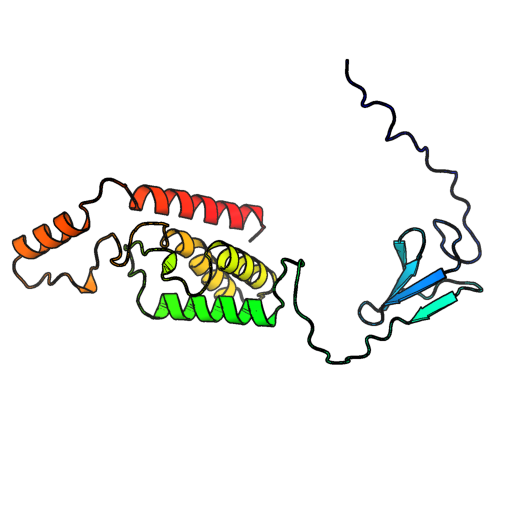6 162 LYS A N 1
ATOM 1264 C CA . LYS A 1 162 ? 25.850 -4.744 -7.894 1.00 63.66 162 LYS A CA 1
ATOM 1265 C C . LYS A 1 162 ? 26.894 -3.934 -8.660 1.00 63.66 162 LYS A C 1
ATOM 1267 O O . LYS A 1 162 ? 27.605 -4.492 -9.495 1.00 63.66 162 LYS A O 1
ATOM 1272 N N . ILE A 1 163 ? 27.017 -2.635 -8.387 1.00 62.88 163 ILE A N 1
ATOM 1273 C CA . ILE A 1 163 ? 27.983 -1.772 -9.068 1.00 62.88 163 ILE A CA 1
ATOM 1274 C C . ILE A 1 163 ? 29.320 -1.827 -8.337 1.00 62.88 163 ILE A C 1
ATOM 1276 O O . ILE A 1 163 ? 29.512 -1.224 -7.281 1.00 62.88 163 ILE A O 1
ATOM 1280 N N . ASN A 1 164 ? 30.293 -2.499 -8.949 1.00 63.59 164 ASN A N 1
ATOM 1281 C CA . ASN A 1 164 ? 31.672 -2.447 -8.489 1.00 63.59 164 ASN A CA 1
ATOM 1282 C C . ASN A 1 164 ? 32.344 -1.138 -8.941 1.00 63.59 164 ASN A C 1
ATOM 1284 O O . ASN A 1 164 ? 33.004 -1.088 -9.977 1.00 63.59 164 ASN A O 1
ATOM 1288 N N . LEU A 1 165 ? 32.210 -0.080 -8.138 1.00 63.09 165 LEU A N 1
ATOM 1289 C CA . LEU A 1 165 ? 32.871 1.214 -8.379 1.00 63.09 165 LEU A CA 1
ATOM 1290 C C . LEU A 1 165 ? 34.405 1.159 -8.250 1.00 63.09 165 LEU A C 1
ATOM 1292 O O . LEU A 1 165 ? 35.083 2.104 -8.645 1.00 63.09 165 LEU A O 1
ATOM 1296 N N . ASN A 1 166 ? 34.952 0.062 -7.717 1.00 64.69 166 ASN A N 1
ATOM 1297 C CA . ASN A 1 166 ? 36.394 -0.176 -7.632 1.00 64.69 166 ASN A CA 1
ATOM 1298 C C . ASN A 1 166 ? 36.943 -0.924 -8.869 1.00 64.69 166 ASN A C 1
ATOM 1300 O O . ASN A 1 166 ? 38.138 -1.218 -8.916 1.00 64.69 166 ASN A O 1
ATOM 1304 N N . GLY A 1 167 ? 36.079 -1.272 -9.832 1.00 65.00 167 GLY A N 1
ATOM 1305 C CA . GLY A 1 167 ? 36.416 -1.947 -11.089 1.00 65.00 167 GLY A CA 1
ATOM 1306 C C . GLY A 1 167 ? 36.506 -1.003 -12.296 1.00 65.00 167 GLY A C 1
ATOM 1307 O O . GLY A 1 167 ? 36.735 0.198 -12.155 1.00 65.00 167 GLY A O 1
ATOM 1308 N N . ASP A 1 168 ? 36.339 -1.553 -13.504 1.00 75.00 168 ASP A N 1
ATOM 1309 C CA . ASP A 1 168 ? 36.323 -0.773 -14.746 1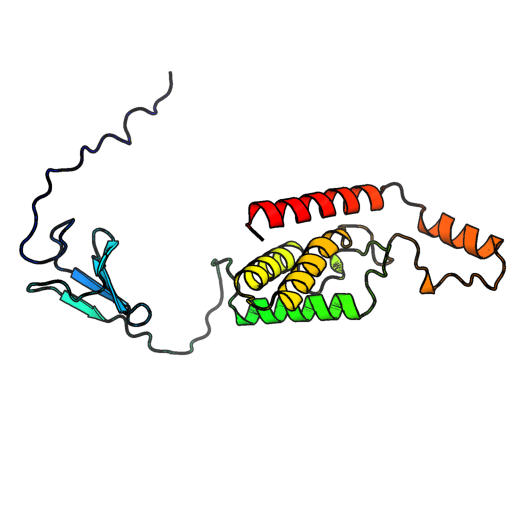.00 75.00 168 ASP A CA 1
ATOM 1310 C C . ASP A 1 168 ? 35.065 0.109 -14.816 1.00 75.00 168 ASP A C 1
ATOM 1312 O O . ASP A 1 168 ? 33.933 -0.362 -14.949 1.00 75.00 168 ASP A O 1
ATOM 1316 N N . ILE A 1 169 ? 35.283 1.422 -14.749 1.00 71.62 169 ILE A N 1
ATOM 1317 C CA . ILE A 1 169 ? 34.239 2.448 -14.804 1.00 71.62 169 ILE A CA 1
ATOM 1318 C C . ILE A 1 169 ? 33.398 2.317 -16.084 1.00 71.62 169 ILE A C 1
ATOM 1320 O O . ILE A 1 169 ? 32.202 2.607 -16.056 1.00 71.62 169 ILE A O 1
ATOM 1324 N N . GLN A 1 170 ? 33.969 1.856 -17.202 1.00 74.38 170 GLN A N 1
ATOM 1325 C CA . GLN A 1 170 ? 33.211 1.688 -18.445 1.00 74.38 170 GLN A CA 1
ATOM 1326 C C . GLN A 1 170 ? 32.210 0.530 -18.375 1.00 74.38 170 GLN A C 1
ATOM 1328 O O . GLN A 1 170 ? 31.103 0.645 -18.901 1.00 74.38 170 GLN A O 1
ATOM 1333 N N . GLU A 1 171 ? 32.557 -0.557 -17.688 1.00 74.62 171 GLU A N 1
ATOM 1334 C CA . GLU A 1 171 ? 31.663 -1.699 -17.480 1.00 74.62 171 GLU A CA 1
ATOM 1335 C C . GLU A 1 171 ? 30.510 -1.335 -16.530 1.00 74.62 171 GLU A C 1
ATOM 1337 O O . GLU A 1 171 ? 29.352 -1.680 -16.785 1.00 74.62 171 GLU A O 1
ATOM 1342 N N . ALA A 1 172 ? 30.798 -0.536 -15.496 1.00 67.50 172 ALA A N 1
ATOM 1343 C CA . ALA A 1 172 ? 29.784 0.026 -14.606 1.00 67.50 172 ALA A CA 1
ATOM 1344 C C . ALA A 1 172 ? 28.802 0.948 -15.355 1.00 67.50 172 ALA A C 1
ATOM 1346 O O . ALA A 1 172 ? 27.588 0.803 -15.215 1.00 67.50 172 ALA A O 1
ATOM 1347 N N . VAL A 1 173 ? 29.306 1.854 -16.204 1.00 70.38 173 VAL A N 1
ATOM 1348 C CA . VAL A 1 173 ? 28.467 2.754 -17.018 1.00 70.38 173 VAL A CA 1
ATOM 1349 C C . VAL A 1 173 ? 27.596 1.971 -18.001 1.00 70.38 173 VAL A C 1
ATOM 1351 O O . VAL A 1 173 ? 26.414 2.284 -18.156 1.00 70.38 173 VAL A O 1
ATOM 1354 N N . LYS A 1 174 ? 28.145 0.932 -18.639 1.00 72.81 174 LYS A N 1
ATOM 1355 C CA . LYS A 1 174 ? 27.376 0.066 -19.538 1.00 72.81 174 LYS A CA 1
ATOM 1356 C C . LYS A 1 174 ? 26.253 -0.659 -18.791 1.00 72.81 174 LYS A C 1
ATOM 1358 O O . LYS A 1 174 ? 25.120 -0.632 -19.250 1.00 72.81 174 LYS A O 1
ATOM 1363 N N . THR A 1 175 ? 26.545 -1.216 -17.616 1.00 69.50 175 THR A N 1
ATOM 1364 C CA . THR A 1 175 ? 25.552 -1.906 -16.774 1.00 69.50 175 THR A CA 1
ATOM 1365 C C . THR A 1 175 ? 24.399 -0.979 -16.381 1.00 69.50 175 THR A C 1
ATOM 1367 O O . THR A 1 175 ? 23.240 -1.358 -16.518 1.00 69.50 175 THR A O 1
ATOM 1370 N N . ILE A 1 176 ? 24.700 0.259 -15.973 1.00 69.88 176 ILE A N 1
ATOM 1371 C CA . ILE A 1 176 ? 23.682 1.275 -15.656 1.00 69.88 176 ILE A CA 1
ATOM 1372 C C . ILE A 1 176 ? 22.835 1.600 -16.893 1.00 69.88 176 ILE A C 1
ATOM 1374 O O . ILE A 1 176 ? 21.613 1.671 -16.812 1.00 69.88 176 ILE A O 1
ATOM 1378 N N . THR A 1 177 ? 23.476 1.780 -18.050 1.00 68.38 177 THR A N 1
ATOM 1379 C CA . THR A 1 177 ? 22.780 2.148 -19.291 1.00 68.38 177 THR A CA 1
ATOM 1380 C C . THR A 1 177 ? 21.878 1.017 -19.786 1.00 68.38 177 THR A C 1
ATOM 1382 O O . THR A 1 177 ? 20.761 1.282 -20.219 1.00 68.38 177 THR A O 1
ATOM 1385 N N . ASP A 1 178 ? 22.328 -0.236 -19.691 1.00 71.75 178 ASP A N 1
ATOM 1386 C CA . ASP A 1 178 ? 21.556 -1.419 -20.083 1.00 71.75 178 ASP A CA 1
ATOM 1387 C C . ASP A 1 178 ? 20.380 -1.675 -19.118 1.00 71.75 178 ASP A C 1
ATOM 1389 O O . ASP A 1 178 ? 19.296 -2.042 -19.563 1.00 71.75 178 ASP A O 1
ATOM 1393 N N . GLN A 1 179 ? 20.534 -1.405 -17.814 1.00 66.75 179 GLN A N 1
ATOM 1394 C CA . GLN A 1 179 ? 19.440 -1.498 -16.827 1.00 66.75 179 GLN A CA 1
ATOM 1395 C C . GLN A 1 179 ? 18.338 -0.449 -17.030 1.00 66.75 179 GLN A C 1
ATOM 1397 O O . GLN A 1 179 ? 17.192 -0.673 -16.644 1.00 66.75 179 GLN A O 1
ATOM 1402 N N . MET A 1 180 ? 18.675 0.689 -17.635 1.00 66.69 180 MET A N 1
ATOM 1403 C CA . MET A 1 180 ? 17.731 1.768 -17.936 1.00 66.69 180 MET A CA 1
ATOM 1404 C C . MET A 1 180 ? 17.107 1.647 -19.338 1.00 66.69 180 MET A C 1
ATOM 1406 O O . MET A 1 180 ? 16.339 2.522 -19.739 1.00 66.69 180 MET A O 1
ATOM 1410 N N . GLN A 1 181 ? 17.407 0.586 -20.101 1.00 62.97 181 GLN A N 1
ATOM 1411 C CA . GLN A 1 181 ? 16.789 0.346 -21.408 1.00 62.97 181 GLN A CA 1
ATOM 1412 C C . GLN A 1 181 ? 15.366 -0.205 -21.237 1.00 62.97 181 GLN A C 1
ATOM 1414 O O . GLN A 1 181 ? 15.146 -1.404 -21.084 1.00 62.97 181 GLN A O 1
ATOM 1419 N N . GLY A 1 182 ? 14.384 0.690 -21.299 1.00 65.69 182 GLY A N 1
ATOM 1420 C CA . GLY A 1 182 ? 12.967 0.361 -21.414 1.00 65.69 182 GLY A CA 1
ATOM 1421 C C . GLY A 1 182 ? 12.186 1.527 -22.020 1.00 65.69 182 GLY A C 1
ATOM 1422 O O . GLY A 1 182 ? 12.523 2.685 -21.797 1.00 65.69 182 GLY A O 1
ATOM 1423 N N . ASP A 1 183 ? 11.130 1.229 -22.781 1.00 66.56 183 ASP A N 1
ATOM 1424 C CA . ASP A 1 183 ? 10.280 2.258 -23.407 1.00 66.56 183 ASP A CA 1
ATOM 1425 C C . ASP A 1 183 ? 9.411 3.017 -22.383 1.00 66.56 183 ASP A C 1
ATOM 1427 O O . ASP A 1 183 ? 8.890 4.096 -22.671 1.00 66.56 183 ASP A O 1
ATOM 1431 N N . LYS A 1 184 ? 9.228 2.449 -21.181 1.00 79.75 184 LYS A N 1
ATOM 1432 C CA . LYS A 1 184 ? 8.458 3.046 -20.084 1.00 79.75 184 LYS A CA 1
ATOM 1433 C C . LYS A 1 184 ? 9.375 3.721 -19.070 1.00 79.75 184 LYS A C 1
ATOM 1435 O O . LYS A 1 184 ? 10.244 3.085 -18.483 1.00 79.75 184 LYS A O 1
ATOM 1440 N N . ASP A 1 185 ? 9.085 4.988 -18.788 1.00 85.88 185 ASP A N 1
ATOM 1441 C CA . ASP A 1 185 ? 9.715 5.744 -17.706 1.00 85.88 185 ASP A CA 1
ATOM 1442 C C . ASP A 1 185 ? 9.080 5.384 -16.352 1.00 85.88 185 ASP A C 1
ATOM 1444 O O . ASP A 1 185 ? 8.219 6.090 -15.816 1.00 85.88 185 ASP A O 1
ATOM 1448 N N . TRP A 1 186 ? 9.488 4.233 -15.815 1.00 87.69 186 TRP A N 1
ATOM 1449 C CA . TRP A 1 186 ? 9.004 3.736 -14.529 1.00 87.69 186 TRP A CA 1
ATOM 1450 C C . TRP A 1 186 ? 9.301 4.694 -13.374 1.00 87.69 186 TRP A C 1
ATOM 1452 O O . TRP A 1 186 ? 8.482 4.802 -12.468 1.00 87.69 186 TRP A O 1
ATOM 1462 N N . LEU A 1 187 ? 10.414 5.438 -13.418 1.00 85.06 187 LEU A N 1
ATOM 1463 C CA . LEU A 1 187 ? 10.767 6.415 -12.380 1.00 85.06 187 LEU A CA 1
ATOM 1464 C C . LEU A 1 187 ? 9.739 7.541 -12.311 1.00 85.06 187 LEU A C 1
ATOM 1466 O O . LEU A 1 187 ? 9.315 7.927 -11.221 1.00 85.06 187 LEU A O 1
ATOM 1470 N N . THR A 1 188 ? 9.302 8.049 -13.464 1.00 87.88 188 THR A N 1
ATOM 1471 C CA . THR A 1 188 ? 8.240 9.058 -13.513 1.00 87.88 188 THR A CA 1
ATOM 1472 C C . THR A 1 188 ? 6.909 8.498 -13.005 1.00 87.88 188 THR A C 1
ATOM 1474 O O . THR A 1 188 ? 6.223 9.180 -12.241 1.00 87.88 188 THR A O 1
ATOM 1477 N N . ILE A 1 189 ? 6.561 7.257 -13.363 1.00 90.75 189 ILE A N 1
ATOM 1478 C CA . ILE A 1 189 ? 5.326 6.597 -12.904 1.00 90.75 189 ILE A CA 1
ATOM 1479 C C . ILE A 1 189 ? 5.345 6.402 -11.382 1.00 90.75 189 ILE A C 1
ATOM 1481 O O . ILE A 1 189 ? 4.435 6.868 -10.696 1.00 90.75 189 ILE A O 1
ATOM 1485 N N . ALA A 1 190 ? 6.402 5.790 -10.846 1.00 90.38 190 ALA A N 1
ATOM 1486 C CA . ALA A 1 190 ? 6.564 5.548 -9.416 1.00 90.38 190 ALA A CA 1
ATOM 1487 C C . ALA A 1 190 ? 6.576 6.861 -8.624 1.00 90.38 190 ALA A C 1
ATOM 1489 O O . ALA A 1 190 ? 5.915 6.984 -7.596 1.00 90.38 190 ALA A O 1
ATOM 1490 N N . LYS A 1 191 ? 7.244 7.907 -9.126 1.00 89.56 191 LYS A N 1
ATOM 1491 C CA . LYS A 1 191 ? 7.234 9.221 -8.473 1.00 89.56 191 LYS A CA 1
ATOM 1492 C C . LYS A 1 191 ? 5.834 9.837 -8.424 1.00 89.56 191 LYS A C 1
ATOM 1494 O O . LYS A 1 191 ? 5.458 10.392 -7.391 1.00 89.56 191 LYS A O 1
ATOM 1499 N N . ALA A 1 192 ? 5.073 9.753 -9.515 1.00 92.25 192 ALA A N 1
ATOM 1500 C CA . ALA A 1 192 ? 3.701 10.249 -9.557 1.00 92.25 192 ALA A CA 1
ATOM 1501 C C . ALA A 1 192 ? 2.792 9.471 -8.592 1.00 92.25 192 ALA A C 1
ATOM 1503 O O . ALA A 1 192 ? 2.017 10.078 -7.854 1.00 92.25 192 ALA A O 1
ATOM 1504 N N . GLU A 1 193 ? 2.925 8.143 -8.541 1.00 94.31 193 GLU A N 1
ATOM 1505 C CA . GLU A 1 193 ? 2.163 7.319 -7.602 1.00 94.31 193 GLU A CA 1
ATOM 1506 C C . GLU A 1 193 ? 2.554 7.595 -6.145 1.00 94.31 193 GLU A C 1
ATOM 1508 O O . GLU A 1 193 ? 1.679 7.733 -5.298 1.00 94.31 193 GLU A O 1
ATOM 1513 N N . SER A 1 194 ? 3.844 7.759 -5.844 1.00 93.31 194 SER A N 1
ATOM 1514 C CA . SER A 1 194 ? 4.330 8.118 -4.506 1.00 93.31 194 SER A CA 1
ATOM 1515 C C . SER A 1 194 ? 3.684 9.409 -4.001 1.00 93.31 194 SER A C 1
ATOM 1517 O O . SER A 1 194 ? 3.285 9.493 -2.840 1.00 93.31 194 SER A O 1
ATOM 1519 N N . GLU A 1 195 ? 3.534 10.406 -4.874 1.00 94.56 195 GLU A N 1
ATOM 1520 C CA . GLU A 1 195 ? 2.852 11.652 -4.531 1.00 94.56 195 GLU A CA 1
ATOM 1521 C C . GLU A 1 195 ? 1.353 11.453 -4.304 1.00 94.56 195 GLU A C 1
ATOM 1523 O O . GLU A 1 195 ? 0.802 11.961 -3.327 1.00 94.56 195 GLU A O 1
ATOM 1528 N N . GLN A 1 196 ? 0.700 10.641 -5.138 1.00 95.75 196 GLN A N 1
ATOM 1529 C CA . GLN A 1 196 ? -0.696 10.276 -4.918 1.00 95.75 196 GLN A CA 1
ATOM 1530 C C . GLN A 1 196 ? -0.885 9.561 -3.572 1.00 95.75 196 GLN A C 1
ATOM 1532 O O . GLN A 1 196 ? -1.812 9.881 -2.835 1.00 95.75 196 GLN A O 1
ATOM 1537 N N . LEU A 1 197 ? 0.011 8.642 -3.205 1.00 94.19 197 LEU A N 1
ATOM 1538 C CA . LEU A 1 197 ? -0.042 7.929 -1.928 1.00 94.19 197 LEU A CA 1
ATOM 1539 C C . LEU A 1 197 ? 0.199 8.864 -0.734 1.00 94.19 197 LEU A C 1
ATOM 1541 O O . LEU A 1 197 ? -0.467 8.715 0.289 1.00 94.19 197 LEU A O 1
ATOM 1545 N N . ARG A 1 198 ? 1.077 9.870 -0.856 1.00 93.25 198 ARG A N 1
ATOM 1546 C CA . ARG A 1 198 ? 1.198 10.932 0.162 1.00 93.25 198 ARG A CA 1
ATOM 1547 C C . ARG A 1 198 ? -0.105 11.708 0.314 1.00 93.25 198 ARG A C 1
ATOM 1549 O O . ARG A 1 198 ? -0.549 11.938 1.438 1.00 93.25 198 ARG A O 1
ATOM 1556 N N . GLN A 1 199 ? -0.737 12.076 -0.798 1.00 93.50 199 GLN A N 1
ATOM 1557 C CA . GLN A 1 199 ? -2.007 12.794 -0.766 1.00 93.50 199 GLN A CA 1
ATOM 1558 C C . GLN A 1 199 ? -3.136 11.939 -0.173 1.00 93.50 199 GLN A C 1
ATOM 1560 O O . GLN A 1 199 ? -3.975 12.465 0.557 1.00 93.50 199 GLN A O 1
ATOM 1565 N N . ASP A 1 200 ? -3.142 10.630 -0.429 1.00 91.81 200 ASP A N 1
ATOM 1566 C CA . ASP A 1 200 ? -4.097 9.692 0.167 1.00 91.81 200 ASP A CA 1
ATOM 1567 C C . ASP A 1 200 ? -3.987 9.675 1.700 1.00 91.81 200 ASP A C 1
ATOM 1569 O O . ASP A 1 200 ? -5.015 9.701 2.379 1.00 91.81 200 ASP A O 1
ATOM 1573 N N . LEU A 1 201 ? -2.765 9.685 2.250 1.00 91.75 201 LEU A N 1
ATOM 1574 C CA . LEU A 1 201 ? -2.537 9.764 3.700 1.00 91.75 201 LEU A CA 1
ATOM 1575 C C . LEU A 1 201 ? -3.077 11.079 4.280 1.00 91.75 201 LEU A C 1
ATOM 1577 O O . LEU A 1 201 ? -3.861 11.052 5.229 1.00 91.75 201 LEU A O 1
ATOM 1581 N N . ILE A 1 202 ? -2.767 12.212 3.639 1.00 92.94 202 ILE A N 1
ATOM 1582 C CA . ILE A 1 202 ? -3.271 13.536 4.046 1.00 92.94 202 ILE A CA 1
ATOM 1583 C C . ILE A 1 202 ? -4.805 13.562 4.035 1.00 92.94 202 ILE A C 1
ATOM 1585 O O . ILE A 1 202 ? -5.433 14.020 4.989 1.00 92.94 202 ILE A O 1
ATOM 1589 N N . ASN A 1 203 ? -5.425 13.040 2.974 1.00 90.38 203 ASN A N 1
ATOM 1590 C CA . ASN A 1 203 ? -6.882 12.983 2.838 1.00 90.38 203 ASN A CA 1
ATOM 1591 C C . ASN A 1 203 ? -7.533 12.068 3.888 1.00 90.38 203 ASN A C 1
ATOM 1593 O O . ASN A 1 203 ? -8.677 12.300 4.278 1.00 90.38 203 ASN A O 1
ATOM 1597 N N . ALA A 1 204 ? -6.816 11.041 4.350 1.00 86.00 204 ALA A N 1
ATOM 1598 C CA . ALA A 1 204 ? -7.248 10.152 5.424 1.00 86.00 204 ALA A CA 1
ATOM 1599 C C . ALA A 1 204 ? -7.035 10.740 6.833 1.00 86.00 204 ALA A C 1
ATOM 1601 O O . ALA A 1 204 ? -7.452 10.112 7.807 1.00 86.00 204 ALA A O 1
ATOM 1602 N N . GLY A 1 205 ? -6.425 11.926 6.945 1.00 88.56 205 GLY A N 1
ATOM 1603 C CA . GLY A 1 205 ? -6.094 12.568 8.218 1.00 88.56 205 GLY A CA 1
ATOM 1604 C C . GLY A 1 205 ? -4.903 11.931 8.940 1.00 88.56 205 GLY A C 1
ATOM 1605 O O . GLY A 1 205 ? -4.833 12.031 10.164 1.00 88.56 205 GLY A O 1
ATOM 1606 N N . LEU A 1 206 ? -4.014 11.256 8.199 1.00 84.81 206 LEU A N 1
ATOM 1607 C CA . LEU A 1 206 ? -2.841 10.538 8.707 1.00 84.81 206 LEU A CA 1
ATOM 1608 C C . LEU A 1 206 ? -1.544 11.308 8.457 1.00 84.81 206 LEU A C 1
ATOM 1610 O O . LEU A 1 206 ? -1.340 11.840 7.346 1.00 84.81 206 LEU A O 1
#

pLDDT: mean 77.54, std 16.72, range [35.34, 95.94]

Foldseek 3Di:
DDDDPPDPDDDQDPQDQDPFDDSRPRAQEWEQDPVVCWIARPPPRDIDNDDTDDNHDYDYPDPDPDDDDDDDDDDPDDDLVVLVVLQVQLVVLVVVPPPPVFWAAAQVSRPDRLVSSLVSLLVVLVPDDDPVVNVVSLVSQLCSLSHHHPCPHDIAGDPVVPQPPVDPPVVSVVVRVVSNPDPDPSVVSSVVVSVVSVVVCVVSVD

Organism: NCBI:txid91360